Protein AF-A0A5C6PQM7-F1 (afdb_monomer)

Organism: NCBI:txid433684

Nearest PDB structures (foldseek):
  8glv-assembly1_D9  TM=7.038E-01  e=2.453E-12  Chlamydomonas reinhardtii
  2kb2-assembly1_A  TM=7.821E-01  e=6.444E-06  Klebsiella pneumoniae subsp. pneumoniae MGH 78578
  2n76-assembly1_A  TM=5.501E-01  e=6.336E-02  synthetic construct
  6nuk-assembly1_A  TM=6.120E-01  e=1.088E-01  synthetic construct
  7q4f-assembly1_E  TM=4.296E-01  e=5.853E-01  Corynebacterium diphtheriae

Solvent-accessible surface area (backbone atoms only — not comparable to full-atom values): 16289 Å² total; per-residue (Å²): 132,90,86,85,89,88,84,90,81,90,86,83,88,84,87,83,88,78,90,76,90,75,91,73,80,76,76,66,47,75,63,51,76,67,50,72,71,73,67,86,77,76,63,42,27,39,40,34,36,37,29,36,32,54,86,46,82,67,48,57,57,52,51,48,56,48,50,54,51,50,51,59,50,45,42,68,76,32,75,87,52,62,62,18,24,42,35,43,36,43,73,57,30,34,41,39,39,40,33,28,33,70,70,59,50,50,50,52,55,54,50,51,50,51,36,49,67,32,92,90,64,48,52,39,42,78,42,27,45,76,47,76,46,75,62,59,100,64,77,89,41,95,48,60,51,69,44,80,48,74,81,80,69,73,99,78,86,74,82,93,76,69,74,75,84,76,72,84,68,72,74,58,53,61,41,75,68,84,68,91,76,78,92,65,84,78,46,67,65,59,55,51,48,42,54,52,52,46,51,50,54,57,64,70,41,89,77,65,57,98,66,64,55,91,44,67,42,65,66,50,54,51,54,56,65,68,37,82,89,47,42,40,54,66,61,53,54,49,53,72,80,54,63,83,83,75,80,76,79,74,80,82,76,79,80,76,136

pLDDT: mean 71.75, std 24.08, range [26.2, 97.81]

Structure (mmCIF, N/CA/C/O backbone):
data_AF-A0A5C6PQM7-F1
#
_entry.id   AF-A0A5C6PQM7-F1
#
loop_
_atom_site.group_PDB
_atom_site.id
_atom_site.type_symbol
_atom_site.label_atom_id
_atom_site.label_alt_id
_atom_site.label_comp_id
_atom_site.label_asym_id
_atom_site.label_entity_id
_atom_site.label_seq_id
_atom_site.pdbx_PDB_ins_code
_atom_site.Cartn_x
_atom_site.Cartn_y
_atom_site.Cartn_z
_atom_site.occupancy
_atom_site.B_iso_or_equiv
_atom_site.auth_seq_id
_atom_site.auth_comp_id
_atom_site.auth_asym_id
_atom_site.auth_atom_id
_atom_site.pdbx_PDB_model_num
ATOM 1 N N . MET A 1 1 ? 0.227 53.189 26.352 1.00 33.62 1 MET A N 1
ATOM 2 C CA . MET A 1 1 ? 1.223 52.565 27.244 1.00 33.62 1 MET A CA 1
ATOM 3 C C . MET A 1 1 ? 0.482 51.856 28.369 1.00 33.62 1 MET A C 1
ATOM 5 O O . MET A 1 1 ? -0.430 52.447 28.930 1.00 33.62 1 MET A O 1
ATOM 9 N N . ALA A 1 2 ? 0.839 50.590 28.595 1.00 27.83 2 ALA A N 1
ATOM 10 C CA . ALA A 1 2 ? 0.480 49.705 29.713 1.00 27.83 2 ALA A CA 1
ATOM 11 C C . ALA A 1 2 ? 0.701 50.378 31.089 1.00 27.83 2 ALA A C 1
ATOM 13 O O . ALA A 1 2 ? 1.449 51.344 31.155 1.00 27.83 2 ALA A O 1
ATOM 14 N N . ALA A 1 3 ? 0.221 49.933 32.248 1.00 26.20 3 ALA A N 1
ATOM 15 C CA . ALA A 1 3 ? -0.706 48.918 32.757 1.00 26.20 3 ALA A CA 1
ATOM 16 C C . ALA A 1 3 ? -0.752 49.162 34.290 1.00 26.20 3 ALA A C 1
ATOM 18 O O . ALA A 1 3 ? 0.177 49.772 34.813 1.00 26.20 3 ALA A O 1
ATOM 19 N N . LEU A 1 4 ? -1.766 48.681 35.018 1.00 28.12 4 LEU A N 1
ATOM 20 C CA . LEU A 1 4 ? -1.612 47.680 36.095 1.00 28.12 4 LEU A CA 1
ATOM 21 C C . LEU A 1 4 ? -2.877 47.561 36.958 1.00 28.12 4 LEU A C 1
ATOM 23 O O . LEU A 1 4 ? -3.498 48.541 37.355 1.00 28.12 4 LEU A O 1
ATOM 27 N N . ALA A 1 5 ? -3.177 46.306 37.274 1.00 30.64 5 ALA A N 1
ATOM 28 C CA . ALA A 1 5 ? -4.245 45.811 38.123 1.00 30.64 5 ALA A CA 1
ATOM 29 C C . ALA A 1 5 ? -4.071 46.130 39.620 1.00 30.64 5 ALA A C 1
ATOM 31 O O . ALA A 1 5 ? -2.952 46.335 40.090 1.00 30.64 5 ALA A O 1
ATO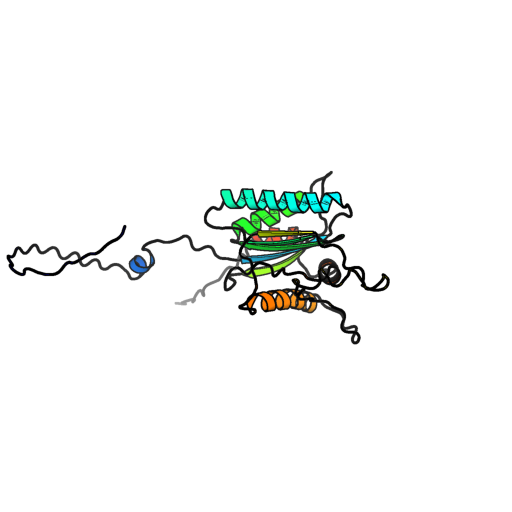M 32 N N . LYS A 1 6 ? -5.180 46.025 40.370 1.00 34.44 6 LYS A N 1
ATOM 33 C CA . LYS A 1 6 ? -5.231 45.551 41.768 1.00 34.44 6 LYS A CA 1
ATOM 34 C C . LYS A 1 6 ? -6.680 45.221 42.177 1.00 34.44 6 LYS A C 1
ATOM 36 O O . LYS A 1 6 ? -7.534 46.098 42.176 1.00 34.44 6 LYS A O 1
ATOM 41 N N . ILE A 1 7 ? -6.924 43.965 42.552 1.00 35.72 7 ILE A N 1
ATOM 42 C CA . ILE A 1 7 ? -8.023 43.501 43.427 1.00 35.72 7 ILE A CA 1
ATOM 43 C C . ILE A 1 7 ? -7.324 42.891 44.655 1.00 35.72 7 ILE A C 1
ATOM 45 O O . ILE A 1 7 ? -6.265 42.279 44.468 1.00 35.72 7 ILE A O 1
ATOM 49 N N . PRO A 1 8 ? -7.784 43.140 45.897 1.00 36.69 8 PRO A N 1
ATOM 50 C CA . PRO A 1 8 ? -8.606 42.170 46.664 1.00 36.69 8 PRO A CA 1
ATOM 51 C C . PRO A 1 8 ? -9.612 42.908 47.604 1.00 36.69 8 PRO A C 1
ATOM 53 O O . PRO A 1 8 ? -9.563 44.127 47.681 1.00 36.69 8 PRO A O 1
ATOM 56 N N . SER A 1 9 ? -10.593 42.362 48.335 1.00 27.61 9 SER A N 1
ATOM 57 C CA . SER A 1 9 ? -10.934 41.030 48.857 1.00 27.61 9 SER A CA 1
ATOM 58 C C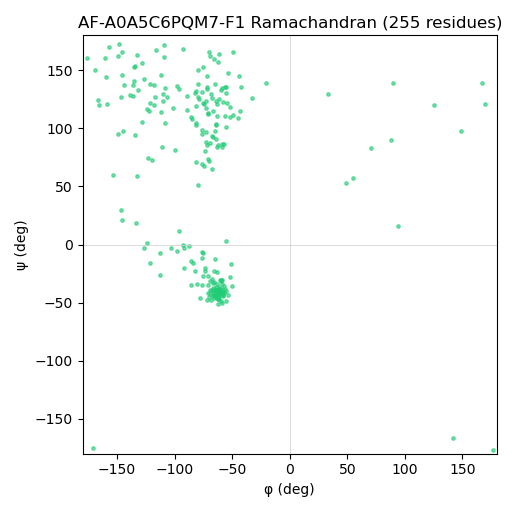 . SER A 1 9 ? -12.375 41.038 49.424 1.00 27.61 9 SER A C 1
ATOM 60 O O . SER A 1 9 ? -12.797 42.052 49.969 1.00 27.61 9 SER A O 1
ATOM 62 N N . PHE A 1 10 ? -13.041 39.877 49.366 1.00 26.86 10 PHE A N 1
ATOM 63 C CA . PHE A 1 10 ? -13.981 39.247 50.324 1.00 26.86 10 PHE A CA 1
ATOM 64 C C . PHE A 1 10 ? -14.945 40.068 51.215 1.00 26.86 10 PHE A C 1
ATOM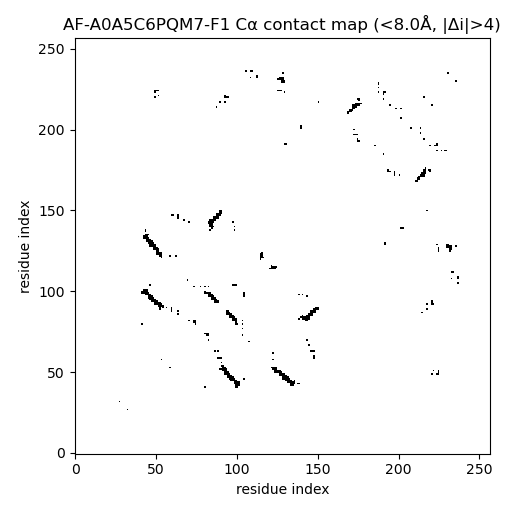 66 O O . PHE A 1 10 ? -14.532 40.854 52.061 1.00 26.86 10 PHE A O 1
ATOM 73 N N . SER A 1 11 ? -16.227 39.670 51.179 1.00 31.28 11 SER A N 1
ATOM 74 C CA . SER A 1 11 ? -17.184 39.788 52.291 1.00 31.28 11 SER A CA 1
ATOM 75 C C . SER A 1 11 ? -17.998 38.490 52.420 1.00 31.28 11 SER A C 1
ATOM 77 O O . SER A 1 11 ? -18.402 37.911 51.413 1.00 31.28 11 SER A O 1
ATOM 79 N N . SER A 1 12 ? -18.193 38.033 53.659 1.00 28.44 12 SER A N 1
ATOM 80 C CA . SER A 1 12 ? -18.816 36.760 54.054 1.00 28.44 12 SER A CA 1
ATOM 81 C C . SER A 1 12 ? -20.199 36.956 54.692 1.00 28.44 12 SER A C 1
ATOM 83 O O . SER A 1 12 ? -20.440 37.993 55.307 1.00 28.44 12 SER A O 1
ATOM 85 N N . LYS A 1 13 ? -20.978 35.854 54.716 1.00 31.77 13 LYS A N 1
ATOM 86 C CA . LYS A 1 13 ? -22.259 35.578 55.427 1.00 31.77 13 LYS A CA 1
ATOM 87 C C . LYS A 1 13 ? -23.502 35.967 54.605 1.00 31.77 13 LYS A C 1
ATOM 89 O O . LYS A 1 13 ? -23.488 36.983 53.937 1.00 31.77 13 LYS A O 1
ATOM 94 N N . SER A 1 14 ? -24.599 35.210 54.568 1.00 28.27 14 SER A N 1
ATOM 95 C CA . SER A 1 14 ? -25.252 34.416 55.616 1.00 28.27 14 SER A CA 1
ATOM 96 C C . SER A 1 14 ? -26.188 33.358 55.006 1.00 28.27 14 SER A C 1
ATOM 98 O O . SER A 1 14 ? -26.587 33.467 53.854 1.00 28.27 14 SER A O 1
ATOM 100 N N . TRP A 1 15 ? -26.508 32.353 55.813 1.00 26.97 15 TRP A N 1
ATOM 101 C CA . TRP A 1 15 ? -27.310 31.165 55.540 1.00 26.97 15 TRP A CA 1
ATOM 102 C C . TRP A 1 15 ? -28.814 31.471 55.600 1.00 26.97 15 TRP A C 1
ATOM 104 O O . TRP A 1 15 ? -29.192 32.296 56.426 1.00 26.97 15 TRP A O 1
ATOM 114 N N . GLU A 1 16 ? -29.643 30.749 54.832 1.00 29.33 16 GLU A N 1
ATOM 115 C CA . GLU A 1 16 ? -30.931 30.213 55.314 1.00 29.33 16 GLU A CA 1
ATOM 116 C C . GLU A 1 16 ? -31.547 29.159 54.367 1.00 29.33 16 GLU A C 1
ATOM 118 O O . GLU A 1 16 ? -31.748 29.383 53.176 1.00 29.33 16 GLU A O 1
ATOM 123 N N . ASN A 1 17 ? -31.805 27.996 54.971 1.00 29.92 17 ASN A N 1
ATOM 124 C CA . ASN A 1 17 ? -32.582 26.819 54.579 1.00 29.92 17 ASN A CA 1
ATOM 125 C C . ASN A 1 17 ? -33.657 26.965 53.488 1.00 29.92 17 ASN A C 1
ATOM 127 O O . ASN A 1 17 ? -34.574 27.776 53.614 1.00 29.92 17 ASN A O 1
ATOM 131 N N . ARG A 1 18 ? -33.719 25.952 52.611 1.00 32.84 18 ARG A N 1
ATOM 132 C CA . ARG A 1 18 ? -34.924 25.108 52.534 1.00 32.84 18 ARG A CA 1
ATOM 133 C C . ARG A 1 18 ? -34.635 23.747 51.906 1.00 32.84 18 ARG A C 1
ATOM 135 O O . ARG A 1 18 ? -34.179 23.656 50.773 1.00 32.84 18 ARG A O 1
ATOM 142 N N . GLU A 1 19 ? -34.912 22.720 52.695 1.00 32.75 19 GLU A N 1
ATOM 143 C CA . GLU A 1 19 ? -34.958 21.315 52.316 1.00 32.75 19 GLU A CA 1
ATOM 144 C C . GLU A 1 19 ? -35.940 21.104 51.160 1.00 32.75 19 GLU A C 1
ATOM 146 O O . GLU A 1 19 ? -37.060 21.623 51.154 1.00 32.75 19 GLU A O 1
ATOM 151 N N . SER A 1 20 ? -35.514 20.325 50.178 1.00 34.38 20 SER A N 1
ATOM 152 C CA . SER A 1 20 ? -36.391 19.565 49.296 1.00 34.38 20 SER A CA 1
ATOM 153 C C . SER A 1 20 ? -35.646 18.272 49.012 1.00 34.38 20 SER A C 1
ATOM 155 O O . SER A 1 20 ? -34.686 18.242 48.246 1.00 34.38 20 SER A O 1
ATOM 157 N N . GLU A 1 21 ? -36.025 17.254 49.775 1.00 36.62 21 GLU A N 1
ATOM 158 C CA . GLU A 1 21 ? -35.746 15.858 49.490 1.00 36.62 21 GLU A CA 1
ATOM 159 C C . GLU A 1 21 ? -36.259 15.546 48.085 1.00 36.62 21 GLU A C 1
ATOM 161 O O . GLU A 1 21 ? -37.443 15.714 47.816 1.00 36.62 21 GLU A O 1
ATOM 166 N N . GLU A 1 22 ? -35.376 15.084 47.211 1.00 36.06 22 GLU A N 1
ATOM 167 C CA . GLU A 1 22 ? -35.708 14.082 46.206 1.00 36.06 22 GLU A CA 1
ATOM 168 C C . GLU A 1 22 ? -34.425 13.285 45.960 1.00 36.06 22 GLU A C 1
ATOM 170 O O . GLU A 1 22 ? -33.501 13.689 45.252 1.00 36.06 22 GLU A O 1
ATOM 175 N N . ASP A 1 23 ? -34.354 12.173 46.689 1.00 37.16 23 ASP A N 1
ATOM 176 C CA . ASP A 1 23 ? -33.433 11.063 46.494 1.00 37.16 23 ASP A CA 1
ATOM 177 C C . ASP A 1 23 ? -33.636 10.495 45.079 1.00 37.16 23 ASP A C 1
ATOM 179 O O . ASP A 1 23 ? -34.334 9.507 44.869 1.00 37.16 23 ASP A O 1
ATOM 183 N N . GLU A 1 24 ? -32.995 11.094 44.081 1.00 36.84 24 GLU A N 1
ATOM 184 C CA . GLU A 1 24 ? -32.581 10.346 42.900 1.00 36.84 24 GLU A CA 1
ATOM 185 C C . GLU A 1 24 ? -31.107 10.016 43.061 1.00 36.84 24 GLU A C 1
ATOM 187 O O . GLU A 1 24 ? -30.209 10.662 42.514 1.00 36.84 24 GLU A O 1
ATOM 192 N N . THR A 1 25 ? -30.867 8.956 43.830 1.00 38.81 25 THR A N 1
ATOM 193 C CA . THR A 1 25 ? -29.656 8.156 43.706 1.00 38.81 25 THR A CA 1
ATOM 194 C C . THR A 1 25 ? -29.581 7.659 42.265 1.00 38.81 25 THR A C 1
ATOM 196 O O . THR A 1 25 ? -30.023 6.564 41.923 1.00 38.81 25 THR A O 1
ATOM 199 N N . HIS A 1 26 ? -29.002 8.496 41.400 1.00 44.38 26 HIS A N 1
ATOM 200 C CA . HIS A 1 26 ? -28.439 8.093 40.128 1.00 44.38 26 HIS A CA 1
ATOM 201 C C . HIS A 1 26 ? -27.367 7.061 40.458 1.00 44.38 26 HIS A C 1
ATOM 203 O O . HIS A 1 26 ? -26.184 7.361 40.624 1.00 44.38 26 HIS A O 1
ATOM 209 N N . THR A 1 27 ? -27.802 5.812 40.565 1.00 46.62 27 THR A N 1
ATOM 210 C CA . THR A 1 27 ? -26.980 4.630 40.372 1.00 46.62 27 THR A CA 1
ATOM 211 C C . THR A 1 27 ? -26.603 4.610 38.897 1.00 46.62 27 THR A C 1
ATOM 213 O O . THR A 1 27 ? -27.020 3.751 38.132 1.00 46.62 27 THR A O 1
ATOM 216 N N . GLY A 1 28 ? -25.825 5.620 38.494 1.00 43.62 28 GLY A N 1
ATOM 217 C CA . GLY A 1 28 ? -25.107 5.617 37.241 1.00 43.62 28 GLY A CA 1
ATOM 218 C C . GLY A 1 28 ? -24.264 4.363 37.270 1.00 43.62 28 GLY A C 1
ATOM 219 O O . GLY A 1 28 ? -23.365 4.208 38.103 1.00 43.62 28 GLY A O 1
ATOM 220 N N . THR A 1 29 ? -24.630 3.416 36.422 1.00 54.81 29 THR A N 1
ATOM 221 C CA . THR A 1 29 ? -23.860 2.204 36.232 1.00 54.81 29 THR A CA 1
ATOM 222 C C . THR A 1 29 ? -22.426 2.614 35.896 1.00 54.81 29 THR A C 1
ATOM 224 O O . THR A 1 29 ? -22.207 3.625 35.234 1.00 54.81 29 THR A O 1
ATOM 227 N N . VAL A 1 30 ? -21.416 1.835 36.301 1.00 49.03 30 VAL A N 1
ATOM 228 C CA . VAL A 1 30 ? -20.017 2.091 35.887 1.00 49.03 30 VAL A CA 1
ATOM 229 C C . VAL A 1 30 ? -19.921 2.229 34.356 1.00 49.03 30 VAL A C 1
ATOM 231 O O . VAL A 1 30 ? -19.096 2.982 33.851 1.00 49.03 30 VAL A O 1
ATOM 234 N N . LEU A 1 31 ? -20.835 1.579 33.626 1.00 47.41 31 LEU A N 1
ATOM 235 C CA . LEU A 1 31 ? -21.036 1.755 32.192 1.00 47.41 31 LEU A CA 1
ATOM 236 C C . LEU A 1 31 ? -21.357 3.206 31.783 1.00 47.41 31 LEU A C 1
ATOM 238 O O . LEU A 1 31 ? -20.753 3.679 30.834 1.00 47.41 31 LEU A O 1
ATOM 242 N N . ASP A 1 32 ? -22.220 3.939 32.489 1.00 45.59 32 ASP A N 1
ATOM 243 C CA . ASP A 1 32 ? -22.589 5.322 32.136 1.00 45.59 32 ASP A CA 1
ATOM 244 C C . ASP A 1 32 ? -21.433 6.306 32.344 1.00 45.59 32 ASP A C 1
ATOM 246 O O . ASP A 1 32 ? -21.256 7.244 31.566 1.00 45.59 32 ASP A O 1
ATOM 250 N N . VAL A 1 33 ? -20.571 6.040 33.332 1.00 48.25 33 VAL A N 1
ATOM 251 C CA . VAL A 1 33 ? -19.314 6.783 33.528 1.00 48.25 33 VAL A CA 1
ATOM 252 C C . VAL A 1 33 ? -18.327 6.519 32.380 1.00 48.25 33 VAL A C 1
ATOM 254 O O . VAL A 1 33 ? -17.561 7.408 32.017 1.00 48.25 33 VAL A O 1
ATOM 257 N N . PHE A 1 34 ? -18.383 5.337 31.754 1.00 47.28 34 PHE A N 1
ATOM 258 C CA . PHE A 1 34 ? -17.637 5.018 30.529 1.00 47.28 34 PHE A CA 1
ATOM 259 C C . PHE A 1 34 ? -18.332 5.482 29.234 1.00 47.28 34 PHE A C 1
ATOM 261 O O . PHE A 1 34 ? -17.684 5.538 28.191 1.00 47.28 34 PHE A O 1
ATOM 268 N N . GLN A 1 35 ? -19.624 5.819 29.275 1.00 47.12 35 GLN A N 1
ATOM 269 C CA . GLN A 1 35 ? -20.435 6.168 28.098 1.00 47.12 35 GLN A CA 1
ATOM 270 C C . GLN A 1 35 ? -20.696 7.670 27.937 1.00 47.12 35 GLN A C 1
ATOM 272 O O . GLN A 1 35 ? 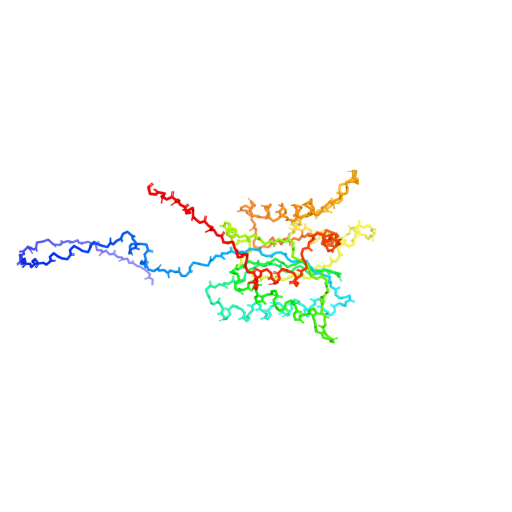-21.258 8.096 26.925 1.00 47.12 35 GLN A O 1
ATOM 277 N N . GLY A 1 36 ? -20.229 8.498 28.873 1.00 38.97 36 GLY A N 1
ATOM 278 C CA . GLY A 1 36 ? -20.168 9.949 28.710 1.00 38.97 36 GLY A CA 1
ATOM 279 C C . GLY A 1 36 ? -19.202 10.340 27.585 1.00 38.97 36 GLY A C 1
ATOM 280 O O . GLY A 1 36 ? -18.022 10.552 27.841 1.00 38.97 36 GLY A O 1
ATOM 281 N N . LYS A 1 37 ? -19.731 10.453 26.356 1.00 44.94 37 LYS A N 1
ATOM 282 C CA . LYS A 1 37 ? -19.036 10.549 25.053 1.00 44.94 37 LYS A CA 1
ATOM 283 C C . LYS A 1 37 ? -18.362 9.241 24.629 1.00 44.94 37 LYS A C 1
ATOM 285 O O . LYS A 1 37 ? -17.145 9.107 24.713 1.00 44.94 37 LYS A O 1
ATOM 290 N N . MET A 1 38 ? -19.132 8.327 24.035 1.00 47.06 38 MET A N 1
ATOM 291 C CA . MET A 1 38 ? -18.557 7.408 23.050 1.00 47.06 38 MET A CA 1
ATOM 292 C C . MET A 1 38 ? -18.031 8.237 21.869 1.00 47.06 38 MET A C 1
ATOM 294 O O . MET A 1 38 ? -18.744 8.491 20.904 1.00 47.06 38 MET A O 1
ATOM 298 N N . ALA A 1 39 ? -16.796 8.728 21.971 1.00 53.78 39 ALA A N 1
ATOM 299 C CA . ALA A 1 39 ? -16.020 9.011 20.779 1.00 53.78 39 ALA A CA 1
ATOM 300 C C . ALA A 1 39 ? -15.932 7.680 20.029 1.00 53.78 39 ALA A C 1
ATOM 302 O O . ALA A 1 39 ? -15.518 6.681 20.620 1.00 53.78 39 ALA A O 1
ATOM 303 N N . GLU A 1 40 ? -16.393 7.634 18.782 1.00 57.56 40 GLU A N 1
ATOM 304 C CA . GLU A 1 40 ? -16.201 6.469 17.924 1.00 57.56 40 GLU A CA 1
ATOM 305 C C . GLU A 1 40 ? -14.705 6.129 17.935 1.00 57.56 40 GLU A C 1
ATOM 307 O O . GLU A 1 40 ? -13.865 6.910 17.487 1.00 57.56 40 GLU A O 1
ATOM 312 N N . THR A 1 41 ? -14.348 5.008 18.567 1.00 69.06 41 THR A N 1
ATOM 313 C CA . THR A 1 41 ? -12.951 4.591 18.673 1.00 69.06 41 THR A CA 1
ATOM 314 C C . THR A 1 41 ? -12.613 3.811 17.417 1.00 69.06 41 THR A C 1
ATOM 316 O O . THR A 1 41 ? -13.116 2.715 17.181 1.00 69.06 41 THR A O 1
ATOM 319 N N . ILE A 1 42 ? -11.781 4.407 16.571 1.00 81.50 42 ILE A N 1
ATOM 320 C CA . ILE A 1 42 ? -11.305 3.749 15.360 1.00 81.50 42 ILE A CA 1
ATOM 321 C C . ILE A 1 42 ? -10.303 2.671 15.750 1.00 81.50 42 ILE A C 1
ATOM 323 O O . ILE A 1 42 ? -9.285 2.947 16.387 1.00 81.50 42 ILE A O 1
ATOM 327 N N . VAL A 1 43 ? -10.577 1.439 15.325 1.00 88.62 43 VAL A N 1
ATOM 328 C CA . VAL A 1 43 ? -9.606 0.349 15.415 1.00 88.62 43 VAL A CA 1
ATOM 329 C C . VAL A 1 43 ? -8.576 0.552 14.313 1.00 88.62 43 VAL A C 1
ATOM 331 O O . VAL A 1 43 ? -8.813 0.212 13.154 1.00 88.62 43 VAL A O 1
ATOM 334 N N . LEU A 1 44 ? -7.433 1.125 14.686 1.00 92.69 44 LEU A N 1
ATOM 335 C CA . LEU A 1 44 ? -6.328 1.364 13.770 1.00 92.69 44 LEU A CA 1
ATOM 336 C C . LEU A 1 44 ? -5.756 0.032 13.259 1.00 92.69 44 LEU A C 1
ATOM 338 O O . LEU A 1 44 ? -5.590 -0.933 14.008 1.00 92.69 44 LEU A O 1
ATOM 342 N N . GLN A 1 45 ? -5.447 -0.017 11.971 1.00 95.31 45 GLN A N 1
ATOM 343 C CA . GLN A 1 45 ? -4.781 -1.127 11.300 1.00 95.31 45 GLN A CA 1
ATOM 344 C C . GLN A 1 45 ? -3.691 -0.571 10.386 1.00 95.31 45 GLN A C 1
ATOM 346 O O . GLN A 1 45 ? -3.814 0.557 9.913 1.00 95.31 45 GLN A O 1
ATOM 351 N N . GLN A 1 46 ? -2.646 -1.355 10.125 1.00 95.62 46 GLN A N 1
ATOM 352 C CA . GLN A 1 46 ? -1.591 -1.010 9.171 1.00 95.62 46 GLN A CA 1
ATOM 353 C C . GLN A 1 46 ? -1.508 -2.078 8.081 1.00 95.62 46 GLN A C 1
ATOM 355 O O . GLN A 1 46 ? -1.280 -3.251 8.367 1.00 95.62 46 GLN A O 1
ATOM 360 N N . LEU A 1 47 ? -1.682 -1.663 6.834 1.00 97.06 47 LEU A N 1
ATOM 361 C CA . LEU A 1 47 ? -1.638 -2.501 5.643 1.00 97.06 47 LEU A CA 1
ATOM 362 C C . LEU A 1 47 ? -0.382 -2.181 4.838 1.00 97.06 47 LEU A C 1
ATOM 364 O O . LEU A 1 47 ? -0.134 -1.016 4.526 1.00 97.06 47 LEU A O 1
ATOM 368 N N . ILE A 1 48 ? 0.380 -3.211 4.474 1.00 97.00 48 ILE A N 1
ATOM 369 C CA . ILE A 1 48 ? 1.567 -3.090 3.627 1.00 97.00 48 ILE A CA 1
ATOM 370 C C . ILE A 1 48 ? 1.345 -3.878 2.340 1.00 97.00 48 ILE A C 1
ATOM 372 O O . ILE A 1 48 ? 1.140 -5.092 2.365 1.00 97.00 48 ILE A O 1
ATOM 376 N N . ILE A 1 49 ? 1.406 -3.181 1.209 1.00 97.81 49 ILE A N 1
ATOM 377 C CA . ILE A 1 49 ? 1.197 -3.742 -0.125 1.00 97.81 49 ILE A CA 1
ATOM 378 C C . ILE A 1 49 ? 2.443 -3.506 -0.969 1.00 97.81 49 ILE A C 1
ATOM 380 O O . ILE A 1 49 ? 3.004 -2.409 -0.975 1.00 97.81 49 ILE A O 1
ATOM 384 N N . VAL A 1 50 ? 2.833 -4.518 -1.738 1.00 97.25 50 VAL A N 1
ATOM 385 C CA . VAL A 1 50 ? 3.814 -4.387 -2.819 1.00 97.25 50 VAL A CA 1
ATOM 386 C C . VAL A 1 50 ? 3.127 -4.590 -4.163 1.00 97.25 50 VAL A C 1
ATOM 388 O O . VAL A 1 50 ? 2.159 -5.340 -4.269 1.00 97.25 50 VAL A O 1
ATOM 391 N N . SER A 1 51 ? 3.563 -3.888 -5.207 1.00 96.25 51 SER A N 1
ATOM 392 C CA . SER A 1 51 ? 3.014 -4.050 -6.565 1.00 96.25 51 SER A CA 1
ATOM 393 C C . SER A 1 51 ? 4.084 -3.865 -7.629 1.00 96.25 51 SER A C 1
ATOM 395 O O . SER A 1 51 ? 4.979 -3.031 -7.467 1.00 96.25 51 SER A O 1
ATOM 397 N N . ARG A 1 52 ? 3.985 -4.602 -8.736 1.00 94.88 52 ARG A N 1
ATOM 398 C CA . ARG A 1 52 ? 4.790 -4.337 -9.930 1.00 94.88 52 ARG A CA 1
ATOM 399 C C . ARG A 1 52 ? 4.275 -3.066 -10.593 1.00 94.88 52 ARG A C 1
ATOM 401 O O . ARG A 1 52 ? 3.069 -2.871 -10.717 1.00 94.88 52 ARG A O 1
ATOM 408 N N . LEU A 1 53 ? 5.185 -2.189 -11.000 1.00 92.00 53 LEU A N 1
ATOM 409 C CA . LEU A 1 53 ? 4.838 -0.972 -11.724 1.00 92.00 53 LEU A CA 1
ATOM 410 C C . LEU A 1 53 ? 5.040 -1.192 -13.221 1.00 92.00 53 LEU A C 1
ATOM 412 O O . LEU A 1 53 ? 6.084 -1.696 -13.642 1.00 92.00 53 LEU A O 1
ATOM 416 N N . LEU A 1 54 ? 4.085 -0.738 -14.026 1.00 86.12 54 LEU A N 1
ATOM 417 C CA . LEU A 1 54 ? 4.251 -0.712 -15.473 1.00 86.12 54 LEU A CA 1
ATOM 418 C C . LEU A 1 54 ? 5.318 0.318 -15.871 1.00 86.12 54 LEU A C 1
ATOM 420 O O . LEU A 1 54 ? 5.299 1.468 -15.431 1.00 86.12 54 LEU A O 1
ATOM 424 N N . CYS A 1 55 ? 6.280 -0.114 -16.692 1.00 65.12 55 CYS A N 1
ATOM 425 C CA . CYS A 1 55 ? 7.542 0.585 -16.957 1.00 65.12 55 CYS A CA 1
ATOM 426 C C . CYS A 1 55 ? 7.364 1.818 -17.868 1.00 65.12 55 CYS A C 1
ATOM 428 O O . CYS A 1 55 ? 7.808 1.840 -19.016 1.00 65.12 55 CYS A O 1
ATOM 430 N N . GLN A 1 56 ? 6.694 2.859 -17.370 1.00 73.50 56 GLN A N 1
ATOM 431 C CA . GLN A 1 56 ? 6.553 4.145 -18.049 1.00 73.50 56 GLN A CA 1
ATOM 432 C C . GLN A 1 56 ? 6.764 5.311 -17.068 1.00 73.50 56 GLN A C 1
ATOM 434 O O . GLN A 1 56 ? 6.102 5.383 -16.032 1.00 73.50 56 GLN A O 1
ATOM 439 N N . PRO A 1 57 ? 7.652 6.279 -17.372 1.00 69.94 57 PRO A N 1
ATOM 440 C CA . PRO A 1 57 ? 7.931 7.396 -16.470 1.00 69.94 57 PRO A CA 1
ATOM 441 C C . PRO A 1 57 ? 6.704 8.233 -16.088 1.00 69.94 57 PRO A C 1
ATOM 443 O O . PRO A 1 57 ? 6.643 8.683 -14.945 1.00 69.94 57 PRO A O 1
ATOM 446 N N . ALA A 1 58 ? 5.755 8.418 -17.016 1.00 79.69 58 ALA A N 1
ATOM 447 C CA . ALA A 1 58 ? 4.512 9.162 -16.794 1.00 79.69 58 ALA A CA 1
ATOM 448 C C . ALA A 1 58 ? 3.608 8.485 -15.751 1.00 79.69 58 ALA A C 1
ATOM 450 O O . ALA A 1 58 ? 3.073 9.158 -14.871 1.00 79.69 58 ALA A O 1
ATOM 451 N N . VAL A 1 59 ? 3.551 7.149 -15.770 1.00 83.44 59 VAL A N 1
ATOM 452 C CA . VAL A 1 59 ? 2.732 6.345 -14.852 1.00 83.44 59 VAL A CA 1
ATOM 453 C C . VAL A 1 59 ? 3.108 6.602 -13.393 1.00 83.44 59 VAL A C 1
ATOM 455 O O . VAL A 1 59 ? 2.232 6.635 -12.542 1.00 83.44 59 VAL A O 1
ATOM 458 N N . ARG A 1 60 ? 4.383 6.871 -13.079 1.00 88.19 60 ARG A N 1
ATOM 459 C CA . ARG A 1 60 ? 4.822 7.155 -11.696 1.00 88.19 60 ARG A CA 1
ATOM 460 C C . ARG A 1 60 ? 4.192 8.419 -11.117 1.00 88.19 60 ARG A C 1
ATOM 462 O O . ARG A 1 60 ? 3.750 8.412 -9.973 1.00 88.19 60 ARG A O 1
ATOM 469 N N . ALA A 1 61 ? 4.183 9.501 -11.895 1.00 87.94 61 ALA A N 1
ATOM 470 C CA . ALA A 1 61 ? 3.598 10.768 -11.465 1.00 87.94 61 ALA A CA 1
ATOM 471 C C . ALA A 1 61 ? 2.069 10.668 -11.414 1.00 87.94 61 ALA A C 1
ATOM 473 O O . ALA A 1 61 ? 1.453 11.120 -10.453 1.00 87.94 61 ALA A O 1
ATOM 474 N N . GLU A 1 62 ? 1.472 10.013 -12.412 1.00 91.75 62 GLU A N 1
ATOM 475 C CA . GLU A 1 62 ? 0.035 9.743 -12.437 1.00 91.75 62 GLU A CA 1
ATOM 476 C C . GLU A 1 62 ? -0.402 8.883 -11.242 1.00 91.75 62 GLU A C 1
ATOM 478 O O . GLU A 1 62 ? -1.453 9.144 -10.668 1.00 91.75 62 GLU A O 1
ATOM 483 N N . LEU A 1 63 ? 0.404 7.895 -10.828 1.00 93.69 63 LEU A N 1
ATOM 484 C CA . LEU A 1 63 ? 0.071 6.996 -9.720 1.00 93.69 63 LEU A CA 1
ATOM 485 C C . LEU A 1 63 ? 0.084 7.734 -8.380 1.00 93.69 63 LEU A C 1
ATOM 487 O O . LEU A 1 63 ? -0.818 7.550 -7.566 1.00 93.69 63 LEU A O 1
ATOM 491 N N . GLY A 1 64 ? 1.086 8.592 -8.167 1.00 93.50 64 GLY A N 1
ATOM 492 C CA . GLY A 1 64 ? 1.138 9.466 -6.995 1.00 93.50 64 GLY A CA 1
ATOM 493 C C . GLY A 1 64 ? -0.087 10.378 -6.919 1.00 93.50 64 GLY A C 1
ATOM 494 O O . GLY A 1 64 ? -0.789 10.381 -5.910 1.00 93.50 64 GLY A O 1
ATOM 495 N N . ALA A 1 65 ? -0.403 11.064 -8.022 1.00 94.62 65 ALA A N 1
ATOM 496 C CA . ALA A 1 65 ? -1.572 11.942 -8.117 1.00 94.62 65 ALA A CA 1
ATOM 497 C C . ALA A 1 65 ? -2.906 11.189 -7.947 1.00 94.62 65 ALA A C 1
ATOM 499 O O . ALA A 1 65 ? -3.867 11.716 -7.382 1.00 94.62 65 ALA A O 1
ATOM 500 N N . HIS A 1 66 ? -2.980 9.943 -8.423 1.00 95.75 66 HIS A N 1
ATOM 501 C CA . HIS A 1 66 ? -4.144 9.084 -8.226 1.00 95.75 66 HIS A CA 1
ATOM 502 C C . HIS A 1 66 ? -4.378 8.805 -6.740 1.00 95.75 66 HIS A C 1
ATOM 504 O O . HIS A 1 66 ? -5.476 9.052 -6.241 1.00 95.75 66 HIS A O 1
ATOM 510 N N . PHE A 1 67 ? -3.355 8.368 -6.003 1.00 96.56 67 PHE A N 1
ATOM 511 C CA . PHE A 1 67 ? -3.520 8.091 -4.575 1.00 96.56 67 PHE A CA 1
ATOM 512 C C . PHE A 1 67 ? -3.686 9.354 -3.718 1.00 96.56 67 PHE A C 1
ATOM 514 O O . PHE A 1 67 ? -4.395 9.293 -2.717 1.00 96.56 67 PHE A O 1
ATOM 521 N N . GLU A 1 68 ? -3.154 10.510 -4.131 1.00 96.56 68 GLU A N 1
ATOM 522 C CA . GLU A 1 68 ? -3.516 11.806 -3.528 1.00 96.56 68 GLU A CA 1
ATOM 523 C C . GLU A 1 68 ? -5.021 12.069 -3.632 1.00 96.56 68 GLU A C 1
ATOM 525 O O . GLU A 1 68 ? -5.663 12.483 -2.663 1.00 96.56 68 GLU A O 1
ATOM 530 N N . LYS A 1 69 ? -5.611 11.794 -4.801 1.00 96.88 69 LYS A N 1
ATOM 531 C CA . LYS A 1 69 ? -7.053 11.938 -5.010 1.00 96.88 69 LYS A CA 1
ATOM 532 C C . LYS A 1 69 ? -7.844 10.956 -4.148 1.00 96.88 69 LYS A C 1
ATOM 534 O O . LYS A 1 69 ? -8.837 11.370 -3.555 1.00 96.88 69 LYS A O 1
ATOM 539 N N . VAL A 1 70 ? -7.413 9.697 -4.059 1.00 96.56 70 VAL A N 1
ATOM 540 C CA . VAL A 1 70 ? -8.036 8.687 -3.184 1.00 96.56 70 VAL A CA 1
ATOM 541 C C . VAL A 1 70 ? -7.973 9.136 -1.725 1.00 96.56 70 VAL A C 1
ATOM 543 O O . VAL A 1 70 ? -9.001 9.163 -1.057 1.00 96.56 70 VAL A O 1
ATOM 546 N N . HIS A 1 71 ? -6.806 9.580 -1.249 1.00 96.38 71 HIS A N 1
ATOM 547 C CA . HIS A 1 71 ? -6.639 10.119 0.100 1.00 96.38 71 HIS A CA 1
ATOM 548 C C . HIS A 1 71 ? -7.602 11.282 0.375 1.00 96.38 71 HIS A C 1
ATOM 550 O O . HIS A 1 71 ? -8.303 11.279 1.385 1.00 96.38 71 HIS A O 1
ATOM 556 N N . PHE A 1 72 ? -7.683 12.246 -0.545 1.00 95.75 72 PHE A N 1
ATOM 557 C CA . PHE A 1 72 ? -8.578 13.397 -0.428 1.00 95.75 72 PHE A CA 1
ATOM 558 C C . PHE A 1 72 ? -10.067 13.027 -0.468 1.00 95.75 72 PHE A C 1
ATOM 560 O O . PHE A 1 72 ? -10.895 13.715 0.125 1.00 95.75 72 PHE A O 1
ATOM 567 N N . GLN A 1 73 ? -10.438 11.979 -1.202 1.00 96.56 73 GLN A N 1
ATOM 568 C CA . GLN A 1 73 ? -11.814 11.487 -1.232 1.00 96.56 73 GLN A CA 1
ATOM 569 C C . GLN A 1 73 ? -12.174 10.799 0.083 1.00 96.56 73 GLN A C 1
ATOM 571 O O . GLN A 1 73 ? -13.193 11.131 0.683 1.00 96.56 73 GLN A O 1
ATOM 576 N N . LEU A 1 74 ? -11.307 9.906 0.561 1.00 95.88 74 LEU A N 1
ATOM 577 C CA . LEU A 1 74 ? -11.533 9.163 1.797 1.00 95.88 74 LEU A CA 1
ATOM 578 C C . LEU A 1 74 ? -11.510 10.075 3.026 1.00 95.88 74 LEU A C 1
ATOM 580 O O . LEU A 1 74 ? -12.302 9.862 3.932 1.00 95.88 74 LEU A O 1
ATOM 584 N N . SER A 1 75 ? -10.704 11.141 3.042 1.00 93.44 75 SER A N 1
ATOM 585 C CA . SER A 1 75 ? -10.708 12.103 4.155 1.00 93.44 75 SER A CA 1
ATOM 586 C C . SER A 1 75 ? -12.015 12.890 4.291 1.00 93.44 75 SER A C 1
ATOM 588 O O . SER A 1 75 ? -12.313 13.389 5.372 1.00 93.44 75 SER A O 1
ATOM 590 N N . LYS A 1 76 ? -12.797 12.999 3.210 1.00 93.94 76 LYS A N 1
ATOM 591 C CA . LYS A 1 76 ? -14.142 13.591 3.232 1.00 93.94 76 LYS A CA 1
ATOM 592 C C . LYS A 1 76 ? -15.222 12.589 3.608 1.00 93.94 76 LYS A C 1
ATOM 594 O O . LYS A 1 76 ? -16.217 12.974 4.202 1.00 93.94 76 LYS A O 1
ATOM 599 N N . GLU A 1 77 ? -15.063 11.338 3.191 1.00 94.12 77 GLU A N 1
ATOM 600 C CA . GLU A 1 77 ? -16.024 10.271 3.483 1.00 94.12 77 GLU A CA 1
ATOM 601 C C . GLU A 1 77 ? -15.901 9.789 4.937 1.00 94.12 77 GLU A C 1
ATOM 603 O O . GLU A 1 77 ? -16.907 9.504 5.580 1.00 94.12 77 GLU A O 1
ATOM 608 N N . PHE A 1 78 ? -14.679 9.770 5.472 1.00 91.19 78 PHE A N 1
ATOM 609 C CA . PHE A 1 78 ? -14.344 9.297 6.811 1.00 91.19 78 PHE A CA 1
ATOM 610 C C . PHE A 1 78 ? -13.718 10.427 7.644 1.00 91.19 78 PHE A C 1
ATOM 612 O O . PHE A 1 78 ? -12.518 10.437 7.915 1.00 91.19 78 PHE A O 1
ATOM 619 N N . GLU A 1 79 ? -14.533 11.400 8.064 1.00 86.31 79 GLU A N 1
ATOM 620 C CA . GLU A 1 79 ? -14.060 12.618 8.752 1.00 86.31 79 GLU A CA 1
ATOM 621 C C . GLU A 1 79 ? -13.307 12.345 10.063 1.00 86.31 79 GLU A C 1
ATOM 623 O O . GLU A 1 79 ? -12.421 13.112 10.429 1.00 86.31 79 GLU A O 1
ATOM 628 N N . LEU A 1 80 ? -13.647 11.263 10.769 1.00 86.44 80 LEU A N 1
ATOM 629 C CA . LEU A 1 80 ? -12.982 10.871 12.015 1.00 86.44 80 LEU A CA 1
ATOM 630 C C . LEU A 1 80 ? -11.808 9.910 11.784 1.00 86.44 80 LEU A C 1
ATOM 632 O O . LEU A 1 80 ? -10.934 9.812 12.645 1.00 86.44 80 LEU A O 1
ATOM 636 N N . ASP A 1 81 ? -11.759 9.225 10.634 1.00 88.31 81 ASP A N 1
ATOM 637 C CA . ASP A 1 81 ? -10.710 8.260 10.297 1.00 88.31 81 ASP A CA 1
ATOM 638 C C . ASP A 1 81 ? -9.807 8.764 9.176 1.00 88.31 81 ASP A C 1
ATOM 640 O O . ASP A 1 81 ? -9.954 8.454 7.993 1.00 88.31 81 ASP A O 1
ATOM 644 N N . HIS A 1 82 ? -8.821 9.555 9.580 1.00 88.19 82 HIS A N 1
ATOM 645 C CA . HIS A 1 82 ? -7.817 10.059 8.663 1.00 88.19 82 HIS A CA 1
ATOM 646 C C . HIS A 1 82 ? -6.848 8.953 8.245 1.00 88.19 82 HIS A C 1
ATOM 648 O O . HIS A 1 82 ? -6.081 8.441 9.057 1.00 88.19 82 HIS A O 1
ATOM 654 N N . MET A 1 83 ? -6.819 8.645 6.951 1.00 94.19 83 MET A N 1
ATOM 655 C CA . MET A 1 83 ? -5.803 7.769 6.374 1.00 94.19 83 MET A CA 1
ATOM 656 C C . MET A 1 83 ? -4.409 8.408 6.498 1.00 94.19 83 MET A C 1
ATOM 658 O O . MET A 1 83 ? -4.183 9.503 5.979 1.00 94.19 83 MET A O 1
ATOM 662 N N . THR A 1 84 ? -3.464 7.708 7.128 1.00 94.62 84 THR A N 1
ATOM 663 C CA . THR A 1 84 ? -2.034 8.070 7.149 1.00 94.62 84 THR A CA 1
ATOM 664 C C . THR A 1 84 ? -1.204 6.991 6.459 1.00 94.62 84 THR A C 1
ATOM 666 O O . THR A 1 84 ? -1.720 5.925 6.123 1.00 94.62 84 THR A O 1
ATOM 669 N N . GLY A 1 85 ? 0.068 7.268 6.167 1.00 94.56 85 GLY A N 1
ATOM 670 C CA . GLY A 1 85 ? 0.954 6.275 5.560 1.00 94.56 85 GLY A CA 1
ATOM 671 C C . GLY A 1 85 ? 1.909 6.846 4.522 1.00 94.56 85 GLY A C 1
ATOM 672 O O . GLY A 1 85 ? 2.073 8.061 4.388 1.00 94.56 85 GLY A O 1
ATOM 673 N N . GLN A 1 86 ? 2.529 5.953 3.756 1.00 93.50 86 GLN A N 1
ATOM 674 C CA . GLN A 1 86 ? 3.510 6.327 2.748 1.00 93.50 86 GLN A CA 1
ATOM 675 C C . GLN A 1 86 ? 3.437 5.442 1.504 1.00 93.50 86 GLN A C 1
ATOM 677 O O . GLN A 1 86 ? 3.341 4.219 1.590 1.00 93.50 86 GLN A O 1
ATOM 682 N N . LEU A 1 87 ? 3.526 6.074 0.334 1.00 95.81 87 LEU A N 1
ATOM 683 C CA . LEU A 1 87 ? 3.622 5.420 -0.968 1.00 95.81 87 LEU A CA 1
ATOM 684 C C . LEU A 1 87 ? 5.011 5.658 -1.579 1.00 95.81 87 LEU A C 1
ATOM 686 O O . LEU A 1 87 ? 5.355 6.783 -1.938 1.00 95.81 87 LEU A O 1
ATOM 690 N N . LEU A 1 88 ? 5.808 4.603 -1.730 1.00 93.25 88 LEU A N 1
ATOM 691 C CA . LEU A 1 88 ? 7.116 4.644 -2.384 1.00 93.25 88 LEU A CA 1
ATOM 692 C C . LEU A 1 88 ? 6.999 4.103 -3.809 1.00 93.25 88 LEU A C 1
ATOM 694 O O . LEU A 1 88 ? 6.673 2.935 -4.016 1.00 93.25 88 LEU A O 1
ATOM 698 N N . ILE A 1 89 ? 7.280 4.956 -4.792 1.00 93.19 89 ILE A N 1
ATOM 699 C CA . ILE A 1 89 ? 7.151 4.646 -6.218 1.00 93.19 89 ILE A CA 1
ATOM 700 C C . ILE A 1 89 ? 8.547 4.511 -6.822 1.00 93.19 89 ILE A C 1
ATOM 702 O O . ILE A 1 89 ? 9.232 5.507 -7.066 1.00 93.19 89 ILE A O 1
ATOM 706 N N . TYR A 1 90 ? 8.968 3.279 -7.087 1.00 90.69 90 TYR A N 1
ATOM 707 C CA . TYR A 1 90 ? 10.236 2.958 -7.738 1.00 90.69 90 TYR A CA 1
ATOM 708 C C . TYR A 1 90 ? 10.054 2.819 -9.259 1.00 90.69 90 TYR A C 1
ATOM 710 O O . TYR A 1 90 ? 8.928 2.758 -9.750 1.00 90.69 90 TYR A O 1
ATOM 718 N N . PRO A 1 91 ? 11.145 2.770 -10.045 1.00 89.69 91 PRO A N 1
ATOM 719 C CA . PRO A 1 91 ? 11.078 2.514 -11.484 1.00 89.69 91 PRO A CA 1
ATOM 720 C C . PRO A 1 91 ? 10.259 1.293 -11.924 1.00 89.69 91 PRO A C 1
ATOM 722 O O . PRO A 1 91 ? 9.635 1.358 -12.979 1.00 89.69 91 PRO A O 1
ATOM 725 N N . SER A 1 92 ? 10.273 0.199 -11.158 1.00 90.62 92 SER A N 1
ATOM 726 C CA . SER A 1 92 ? 9.664 -1.085 -11.553 1.00 90.62 92 SER A CA 1
ATOM 727 C C . SER A 1 92 ? 8.683 -1.662 -10.531 1.00 90.62 92 SER A C 1
ATOM 729 O O . SER A 1 92 ? 8.071 -2.700 -10.784 1.00 90.62 92 SER A O 1
ATOM 731 N N . CYS A 1 93 ? 8.516 -1.016 -9.379 1.00 93.56 93 CYS A N 1
ATOM 732 C CA . CYS A 1 93 ? 7.647 -1.499 -8.314 1.00 93.56 93 CYS A CA 1
ATOM 733 C C . CYS A 1 93 ? 7.186 -0.374 -7.388 1.00 93.56 93 CYS A C 1
ATOM 735 O O . CYS A 1 93 ? 7.678 0.754 -7.435 1.00 93.56 93 CYS A O 1
ATOM 737 N N . VAL A 1 94 ? 6.236 -0.705 -6.527 1.00 94.69 94 VAL A N 1
ATOM 738 C CA . VAL A 1 94 ? 5.612 0.201 -5.569 1.00 94.69 94 VAL A CA 1
ATOM 739 C C . VAL A 1 94 ? 5.526 -0.495 -4.217 1.00 94.69 94 VAL A C 1
ATOM 741 O O . VAL A 1 94 ? 5.223 -1.686 -4.163 1.00 94.69 94 VAL A O 1
ATOM 744 N N . LEU A 1 95 ? 5.768 0.256 -3.145 1.00 95.94 95 LEU A N 1
ATOM 745 C CA . LEU A 1 95 ? 5.427 -0.123 -1.774 1.00 95.94 95 LEU A CA 1
ATOM 746 C C . LEU A 1 95 ? 4.409 0.885 -1.240 1.00 95.94 95 LEU A C 1
ATOM 748 O O . LEU A 1 95 ? 4.667 2.087 -1.270 1.00 95.94 95 LEU A O 1
ATOM 752 N N . HIS A 1 96 ? 3.279 0.412 -0.728 1.00 97.12 96 HIS A N 1
ATOM 753 C CA . HIS A 1 96 ? 2.244 1.255 -0.139 1.00 97.12 96 HIS A CA 1
ATOM 754 C C . HIS A 1 96 ? 1.964 0.799 1.286 1.00 97.12 96 HIS 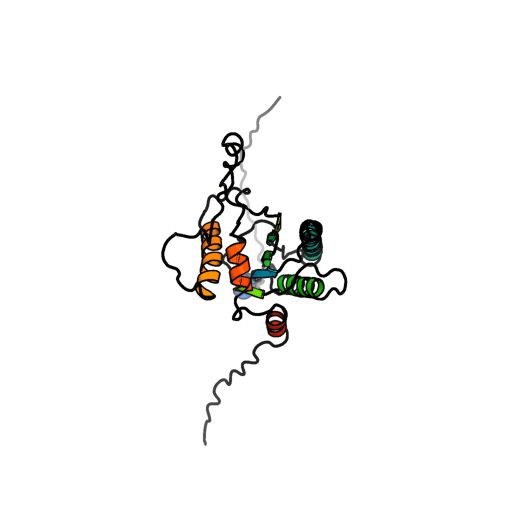A C 1
ATOM 756 O O . HIS A 1 96 ? 1.532 -0.329 1.509 1.00 97.12 96 HIS A O 1
ATOM 762 N N . ILE A 1 97 ? 2.234 1.682 2.242 1.00 96.19 97 ILE A N 1
ATOM 763 C CA . ILE A 1 97 ? 1.918 1.502 3.656 1.00 96.19 97 ILE A CA 1
ATOM 764 C C . ILE A 1 97 ? 0.744 2.415 3.973 1.00 96.19 97 ILE A C 1
ATOM 766 O O . ILE A 1 97 ? 0.803 3.614 3.686 1.00 96.19 97 ILE A O 1
ATOM 770 N N . VAL A 1 98 ? -0.316 1.858 4.547 1.00 97.12 98 VAL A N 1
ATOM 771 C CA . VAL A 1 98 ? -1.548 2.584 4.864 1.00 97.12 98 VAL A CA 1
ATOM 772 C C . VAL A 1 98 ? -1.972 2.279 6.284 1.00 97.12 98 VAL A C 1
ATOM 774 O O . VAL A 1 98 ? -2.020 1.118 6.674 1.00 97.12 98 VAL A O 1
ATOM 777 N N . GLU A 1 99 ? -2.310 3.314 7.039 1.00 95.88 99 GLU A N 1
ATOM 778 C CA . GLU A 1 99 ? -2.768 3.216 8.418 1.00 95.88 99 GLU A CA 1
ATOM 779 C C . GLU A 1 99 ? -4.151 3.853 8.548 1.00 95.88 99 GLU A C 1
ATOM 781 O O . GLU A 1 99 ? -4.312 5.057 8.326 1.00 95.88 99 GLU A O 1
ATOM 786 N N . SER A 1 100 ? -5.163 3.051 8.868 1.00 95.75 100 SER A N 1
ATOM 787 C CA . SER A 1 100 ? -6.552 3.507 9.028 1.00 95.75 100 SER A CA 1
ATOM 788 C C . SER A 1 100 ? -7.433 2.395 9.607 1.00 95.75 100 SER A C 1
ATOM 790 O O . SER A 1 100 ? -6.937 1.318 9.940 1.00 95.75 100 SER A O 1
ATOM 792 N N . SER A 1 101 ? -8.740 2.634 9.716 1.00 94.06 101 SER A N 1
ATOM 793 C CA . SER A 1 101 ? -9.743 1.593 9.953 1.00 94.06 101 SER A CA 1
ATOM 794 C C . SER A 1 101 ? -9.796 0.551 8.835 1.00 94.06 101 SER A C 1
ATOM 796 O O . SER A 1 101 ? -9.354 0.766 7.701 1.00 94.06 101 SER A O 1
ATOM 798 N N . ARG A 1 102 ? -10.432 -0.580 9.142 1.00 93.06 102 ARG A N 1
ATOM 799 C CA . ARG A 1 102 ? -10.691 -1.664 8.192 1.00 93.06 102 ARG A CA 1
ATOM 800 C C . ARG A 1 102 ? -11.444 -1.176 6.948 1.00 93.06 102 ARG A C 1
ATOM 802 O O . ARG A 1 102 ? -11.155 -1.625 5.841 1.00 93.06 102 ARG A O 1
ATOM 809 N N . GLU A 1 103 ? -12.412 -0.287 7.131 1.00 93.25 103 GLU A N 1
ATOM 810 C CA . GLU A 1 103 ? -13.304 0.244 6.103 1.00 93.25 103 GLU A CA 1
ATOM 811 C C . GLU A 1 103 ? -12.523 1.072 5.078 1.00 93.25 103 GLU A C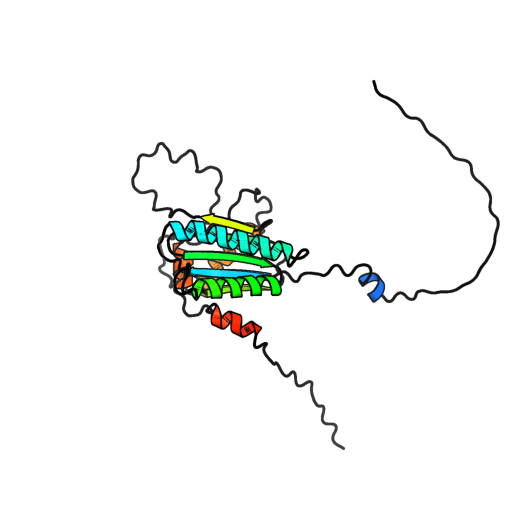 1
ATOM 813 O O . GLU A 1 103 ? -12.649 0.854 3.871 1.00 93.25 103 GLU A O 1
ATOM 818 N N . VAL A 1 104 ? -11.640 1.952 5.552 1.00 95.69 104 VAL A N 1
ATOM 819 C CA . VAL A 1 104 ? -10.762 2.751 4.688 1.00 95.69 104 VAL A CA 1
ATOM 820 C C . VAL A 1 104 ? -9.754 1.859 3.958 1.00 95.69 104 VAL A C 1
ATOM 822 O O . VAL A 1 104 ? -9.568 2.005 2.747 1.00 95.69 104 VAL A O 1
ATOM 825 N N . LEU A 1 105 ? -9.149 0.883 4.645 1.00 95.62 105 LEU A N 1
ATOM 826 C CA . LEU A 1 105 ? -8.223 -0.069 4.017 1.00 95.62 105 LEU A CA 1
ATOM 827 C C . LEU A 1 105 ? -8.897 -0.893 2.908 1.00 95.62 105 LEU A C 1
ATOM 829 O O . LEU A 1 105 ? -8.312 -1.108 1.845 1.00 95.62 105 LEU A O 1
ATOM 833 N N . LEU A 1 106 ? -10.151 -1.304 3.112 1.00 95.06 106 LEU A N 1
ATOM 834 C CA . LEU A 1 106 ? -10.964 -1.964 2.090 1.00 95.06 106 LEU A CA 1
ATOM 835 C C . LEU A 1 106 ? -11.186 -1.082 0.857 1.00 95.06 106 LEU A C 1
ATOM 837 O O . LEU A 1 106 ? -11.128 -1.585 -0.268 1.00 95.06 106 LEU A O 1
ATOM 841 N N . CYS A 1 107 ? -11.434 0.215 1.045 1.00 96.31 107 CYS A N 1
ATOM 842 C CA . CYS A 1 107 ? -11.557 1.160 -0.064 1.00 96.31 107 CYS A CA 1
ATOM 843 C C . CYS A 1 107 ? -10.257 1.253 -0.869 1.00 96.31 107 CYS A C 1
ATOM 845 O O . CYS A 1 107 ? -10.307 1.192 -2.098 1.00 96.31 107 CYS A O 1
ATOM 847 N N . VAL A 1 108 ? -9.103 1.308 -0.196 1.00 96.81 108 VAL A N 1
ATOM 848 C CA . VAL A 1 108 ? -7.786 1.312 -0.851 1.00 96.81 108 VAL A CA 1
ATOM 849 C C . VAL A 1 108 ? -7.547 0.023 -1.642 1.00 96.81 108 VAL A C 1
ATOM 851 O O . VAL A 1 108 ? -7.168 0.086 -2.809 1.00 96.81 108 VAL A O 1
ATOM 854 N N . LEU A 1 109 ? -7.819 -1.149 -1.059 1.00 96.25 109 LEU A N 1
ATOM 855 C CA . LEU A 1 109 ? -7.660 -2.442 -1.742 1.00 96.25 109 LEU A CA 1
ATOM 856 C C . LEU A 1 109 ? -8.562 -2.550 -2.985 1.00 96.25 109 LEU A C 1
ATOM 858 O O . LEU A 1 109 ? -8.124 -3.003 -4.044 1.00 96.25 109 LEU A O 1
ATOM 862 N N . LYS A 1 110 ? -9.822 -2.107 -2.881 1.00 95.69 110 LYS A N 1
ATOM 863 C CA . LYS A 1 110 ? -10.768 -2.092 -4.010 1.00 95.69 110 LYS A CA 1
ATOM 864 C C . LYS A 1 110 ? -10.337 -1.123 -5.105 1.00 95.69 110 LYS A C 1
ATOM 866 O O . LYS A 1 110 ? -10.513 -1.426 -6.283 1.00 95.69 110 LYS A O 1
ATOM 871 N N . ASP A 1 111 ? -9.809 0.038 -4.736 1.00 95.62 111 ASP A N 1
ATOM 872 C CA . ASP A 1 111 ? -9.285 1.013 -5.688 1.00 95.62 111 ASP A CA 1
ATOM 873 C C . ASP A 1 111 ? -8.039 0.483 -6.417 1.00 95.62 111 ASP A C 1
ATOM 875 O O . ASP A 1 111 ? -7.990 0.503 -7.648 1.00 95.62 111 ASP A O 1
ATOM 879 N N . LEU A 1 112 ? -7.109 -0.140 -5.687 1.00 95.25 112 LEU A N 1
ATOM 880 C CA . LEU A 1 112 ? -5.951 -0.814 -6.271 1.00 95.25 112 LEU A CA 1
ATOM 881 C C . LEU A 1 112 ? -6.367 -1.928 -7.249 1.00 95.25 112 LEU A C 1
ATOM 883 O O . LEU A 1 112 ? -5.809 -2.028 -8.341 1.00 95.25 112 LEU A O 1
ATOM 887 N N . LYS A 1 113 ? -7.398 -2.718 -6.914 1.00 94.00 113 LYS A N 1
ATOM 888 C CA . LYS A 1 113 ? -7.946 -3.744 -7.820 1.00 94.00 113 LYS A CA 1
ATOM 889 C C . LYS A 1 113 ? -8.469 -3.124 -9.120 1.00 94.00 113 LYS A C 1
ATOM 891 O O . LYS A 1 113 ? -8.228 -3.665 -10.197 1.00 94.00 113 LYS A O 1
ATOM 896 N N . LYS A 1 114 ? -9.129 -1.960 -9.053 1.00 93.31 114 LYS A N 1
ATOM 897 C CA . LYS A 1 114 ? -9.579 -1.229 -10.254 1.00 93.31 114 LYS A CA 1
ATOM 898 C C . LYS A 1 114 ? -8.403 -0.756 -11.105 1.00 93.31 114 LYS A C 1
ATOM 900 O O . LYS A 1 114 ? -8.492 -0.840 -12.327 1.00 93.31 114 LYS A O 1
ATOM 905 N N . LEU A 1 115 ? -7.315 -0.290 -10.483 1.00 91.88 115 LEU A N 1
ATOM 906 C CA . LEU A 1 115 ? -6.097 0.096 -11.202 1.00 91.88 115 LEU A CA 1
ATOM 907 C C . LEU A 1 115 ? -5.450 -1.087 -11.924 1.00 91.88 115 LEU A C 1
ATOM 909 O O . LEU A 1 115 ? -4.988 -0.911 -13.044 1.00 91.88 115 LEU A O 1
ATOM 913 N N . GLN A 1 116 ? -5.434 -2.278 -11.324 1.00 91.06 116 GLN A N 1
ATOM 914 C CA . GLN A 1 116 ? -4.908 -3.482 -11.978 1.00 91.06 116 GLN A CA 1
ATOM 915 C C . GLN A 1 116 ? -5.774 -3.937 -13.158 1.00 91.06 116 GLN A C 1
ATOM 917 O O . GLN A 1 116 ? -5.265 -4.377 -14.183 1.00 91.06 116 GLN A O 1
ATOM 922 N N . GLN A 1 117 ? -7.097 -3.838 -13.019 1.00 89.62 117 GLN A N 1
ATOM 923 C CA . GLN A 1 117 ? -8.051 -4.371 -13.995 1.00 89.62 117 GLN A CA 1
ATOM 924 C C . GLN A 1 117 ? -8.389 -3.391 -15.127 1.00 89.62 117 GLN A C 1
ATOM 926 O O . GLN A 1 117 ? -9.185 -3.722 -16.007 1.00 89.62 117 GLN A O 1
ATOM 931 N N . HIS A 1 118 ? -7.830 -2.177 -15.122 1.00 84.06 118 HIS A N 1
ATOM 932 C CA . HIS A 1 118 ? -8.208 -1.153 -16.087 1.00 84.06 118 HIS A CA 1
ATOM 933 C C . HIS A 1 118 ? -7.682 -1.493 -17.502 1.00 84.06 118 HIS A C 1
ATOM 935 O O . HIS A 1 118 ? -6.478 -1.384 -17.738 1.00 84.06 118 HIS A O 1
ATOM 941 N N . PRO A 1 119 ? -8.544 -1.785 -18.501 1.00 74.12 119 PRO A N 1
ATOM 942 C CA . PRO A 1 119 ? -8.125 -2.420 -19.763 1.00 74.12 119 PRO A CA 1
ATOM 943 C C . PRO A 1 119 ? -7.077 -1.650 -20.580 1.00 74.12 119 PRO A C 1
ATOM 945 O O . PRO A 1 119 ? -6.276 -2.249 -21.283 1.00 74.12 119 PRO A O 1
ATOM 948 N N . ASN A 1 120 ? -7.089 -0.315 -20.494 1.00 71.19 120 ASN A N 1
ATOM 949 C CA . ASN A 1 120 ? -6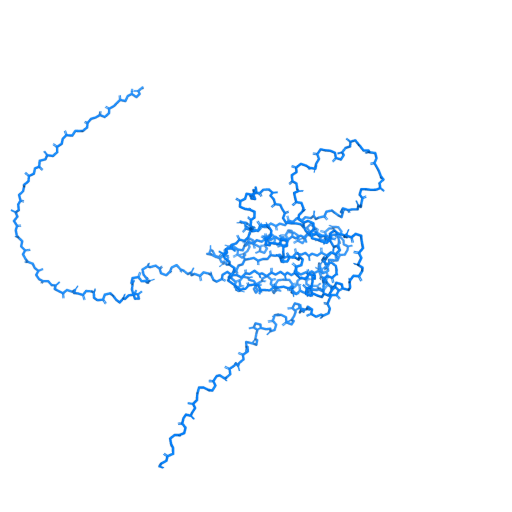.232 0.574 -21.295 1.00 71.19 120 ASN A CA 1
ATOM 950 C C . ASN A 1 120 ? -5.371 1.529 -20.454 1.00 71.19 120 ASN A C 1
ATOM 952 O O . ASN A 1 120 ? -4.713 2.410 -21.002 1.00 71.19 120 ASN A O 1
ATOM 956 N N . ARG A 1 121 ? -5.459 1.441 -19.123 1.00 76.06 121 ARG A N 1
ATOM 957 C CA . ARG A 1 121 ? -4.762 2.349 -18.192 1.00 76.06 121 ARG A CA 1
ATOM 958 C C . ARG A 1 121 ? -4.356 1.628 -16.915 1.00 76.06 121 ARG A C 1
ATOM 960 O O . ARG A 1 121 ? -4.337 2.243 -15.853 1.00 76.06 121 ARG A O 1
ATOM 967 N N . ALA A 1 122 ? -4.091 0.327 -17.005 1.00 82.38 122 ALA A N 1
ATOM 968 C CA . ALA A 1 122 ? -3.466 -0.350 -15.891 1.00 82.38 122 ALA A CA 1
ATOM 969 C C . ALA A 1 122 ? -2.164 0.388 -15.566 1.00 82.38 122 ALA A C 1
ATOM 971 O O . ALA A 1 122 ? -1.441 0.817 -16.468 1.00 82.38 122 ALA A O 1
ATOM 972 N N . MET A 1 123 ? -1.922 0.614 -14.281 1.00 87.56 123 MET A N 1
ATOM 973 C CA . MET A 1 123 ? -0.730 1.326 -13.795 1.00 87.56 123 MET A CA 1
ATOM 974 C C . MET A 1 123 ? 0.192 0.390 -13.020 1.00 87.56 123 MET A C 1
ATOM 976 O O . MET A 1 123 ? 1.404 0.597 -12.959 1.00 87.56 123 MET A O 1
ATOM 980 N N . VAL A 1 124 ? -0.401 -0.652 -12.445 1.00 92.44 124 VAL A N 1
ATOM 981 C CA . VAL A 1 124 ? 0.243 -1.651 -11.608 1.00 92.44 124 VAL A CA 1
ATOM 982 C C . VAL A 1 124 ? -0.211 -3.042 -12.022 1.00 92.44 124 VAL A C 1
ATOM 984 O O . VAL A 1 124 ? -1.322 -3.223 -12.517 1.00 92.44 124 VAL A O 1
ATOM 987 N N . GLU A 1 125 ? 0.647 -4.015 -11.766 1.00 90.88 125 GLU A N 1
ATOM 988 C CA . GLU A 1 125 ? 0.409 -5.441 -11.968 1.00 90.88 125 GLU A CA 1
ATOM 989 C C . GLU A 1 125 ? 0.844 -6.201 -10.705 1.00 90.88 125 GLU A C 1
ATOM 991 O O . GLU A 1 125 ? 1.575 -5.661 -9.871 1.00 90.88 125 GLU A O 1
ATOM 996 N N . GLU A 1 126 ? 0.397 -7.450 -10.551 1.00 90.81 126 GLU A N 1
ATOM 997 C CA . GLU A 1 126 ? 0.923 -8.392 -9.543 1.00 90.81 126 GLU A CA 1
ATOM 998 C C . GLU A 1 126 ? 1.027 -7.812 -8.116 1.00 90.81 126 GLU A C 1
ATOM 1000 O O . GLU A 1 126 ? 2.079 -7.835 -7.477 1.00 90.81 126 GLU A O 1
ATOM 1005 N N . SER A 1 127 ? -0.067 -7.250 -7.606 1.00 95.88 127 SER A N 1
ATOM 1006 C CA . SER A 1 127 ? -0.115 -6.720 -6.238 1.00 95.88 127 SER A CA 1
ATOM 1007 C C . SER A 1 127 ? -0.235 -7.845 -5.215 1.00 95.88 127 SER A C 1
ATOM 1009 O O . SER A 1 127 ? -1.115 -8.703 -5.333 1.00 95.88 127 SER A O 1
ATOM 1011 N N . LYS A 1 128 ? 0.610 -7.789 -4.183 1.00 96.50 128 LYS A N 1
ATOM 1012 C CA . LYS A 1 128 ? 0.632 -8.736 -3.066 1.00 96.50 128 LYS A CA 1
ATOM 1013 C C . LYS A 1 128 ? 0.538 -8.001 -1.734 1.00 96.50 128 LYS A C 1
ATOM 1015 O O . LYS A 1 128 ? 1.115 -6.921 -1.570 1.00 96.50 128 LYS A O 1
ATOM 1020 N N . VAL A 1 129 ? -0.189 -8.584 -0.788 1.00 95.81 129 VAL A N 1
ATOM 1021 C CA . VAL A 1 129 ? -0.289 -8.070 0.579 1.00 95.81 129 VAL A CA 1
ATOM 1022 C C . VAL A 1 129 ? 0.836 -8.680 1.400 1.00 95.81 129 VAL A C 1
ATOM 1024 O O . VAL A 1 129 ? 0.891 -9.891 1.589 1.00 95.81 129 VAL A O 1
ATOM 1027 N N . LEU A 1 130 ? 1.746 -7.826 1.863 1.00 93.56 130 LEU A N 1
ATOM 1028 C CA . LEU A 1 130 ? 2.895 -8.232 2.664 1.00 93.56 130 LEU A CA 1
ATOM 1029 C C . LEU A 1 130 ? 2.488 -8.498 4.112 1.00 93.56 130 LEU A C 1
ATOM 1031 O O . LEU A 1 130 ? 2.921 -9.472 4.719 1.00 93.56 130 LEU A O 1
ATOM 1035 N N . PHE A 1 131 ? 1.700 -7.584 4.679 1.00 91.94 131 PHE A N 1
ATOM 1036 C CA . PHE A 1 131 ? 1.350 -7.617 6.090 1.00 91.94 131 PHE A CA 1
ATOM 1037 C C . PHE A 1 131 ? 0.082 -6.807 6.366 1.00 91.94 131 PHE A C 1
ATOM 1039 O O . PHE A 1 131 ? -0.129 -5.750 5.765 1.00 91.94 131 PHE A O 1
ATOM 1046 N N . LEU A 1 132 ? -0.729 -7.286 7.310 1.00 93.25 132 LEU A N 1
ATOM 1047 C CA . LEU A 1 132 ? -1.845 -6.554 7.903 1.00 93.25 132 LEU A CA 1
ATOM 1048 C C . LEU A 1 132 ? -1.703 -6.619 9.426 1.00 93.25 132 LEU A C 1
ATOM 1050 O O . LEU A 1 132 ? -1.956 -7.652 10.043 1.00 93.25 132 LEU A O 1
ATOM 1054 N N . LEU A 1 133 ? -1.282 -5.514 10.034 1.00 90.31 133 LEU A N 1
ATOM 1055 C CA . LEU A 1 133 ? -1.174 -5.389 11.481 1.00 90.31 133 LEU A CA 1
ATOM 1056 C C . LEU A 1 133 ? -2.491 -4.872 12.054 1.00 90.31 133 LEU A C 1
ATOM 1058 O O . LEU A 1 133 ? -2.990 -3.821 11.645 1.00 90.31 133 LEU A O 1
ATOM 1062 N N . HIS A 1 134 ? -3.022 -5.575 13.048 1.00 87.88 134 HIS A N 1
ATOM 1063 C CA . HIS A 1 134 ? -4.198 -5.139 13.789 1.00 87.88 134 HIS A CA 1
ATOM 1064 C C . HIS A 1 134 ? -3.792 -4.416 15.074 1.00 87.88 134 HIS A C 1
ATOM 1066 O O . HIS A 1 134 ? -2.978 -4.931 15.836 1.00 87.88 134 HIS A O 1
ATOM 1072 N N . ASN A 1 135 ? -4.418 -3.266 15.334 1.00 80.88 135 ASN A N 1
ATOM 1073 C CA . ASN A 1 135 ? -4.274 -2.492 16.566 1.00 80.88 135 ASN A CA 1
ATOM 1074 C C . ASN A 1 135 ? -2.813 -2.122 16.918 1.00 80.88 135 ASN A C 1
ATOM 1076 O O . ASN A 1 135 ? -2.337 -2.482 17.999 1.00 80.88 135 ASN A O 1
ATOM 1080 N N . PRO A 1 136 ? -2.080 -1.424 16.025 1.00 83.31 136 PRO A N 1
ATOM 1081 C CA . PRO A 1 136 ? -0.765 -0.896 16.368 1.00 83.31 136 PRO A CA 1
ATOM 1082 C C . PRO A 1 136 ? -0.876 0.128 17.509 1.00 83.31 136 PRO A C 1
ATOM 1084 O O . PRO A 1 136 ? -1.919 0.750 17.711 1.00 83.31 136 PRO A O 1
ATOM 1087 N N . HIS A 1 137 ? 0.219 0.339 18.243 1.00 80.44 137 HIS A N 1
ATOM 1088 C CA . HIS A 1 137 ? 0.257 1.237 19.407 1.00 80.44 137 HIS A CA 1
ATOM 1089 C C . HIS A 1 137 ? 0.012 2.721 19.073 1.00 80.44 137 HIS A C 1
ATOM 1091 O O . HIS A 1 137 ? -0.220 3.528 19.974 1.00 80.44 137 HIS A O 1
ATOM 1097 N N . GLY A 1 138 ? 0.050 3.082 17.791 1.00 85.56 138 GLY A N 1
ATOM 1098 C CA . GLY A 1 138 ? -0.233 4.409 17.269 1.00 85.56 138 GLY A CA 1
ATOM 1099 C C . GLY A 1 138 ? -0.006 4.457 15.760 1.00 85.56 138 GLY A C 1
ATOM 1100 O O . GLY A 1 138 ? 0.313 3.443 15.141 1.00 85.56 138 GLY A O 1
ATOM 1101 N N . ARG A 1 139 ? -0.171 5.645 15.172 1.00 89.88 139 ARG A N 1
ATOM 1102 C CA . ARG A 1 139 ? 0.179 5.895 13.768 1.00 89.88 139 ARG A CA 1
ATOM 1103 C C . ARG A 1 139 ? 1.683 6.120 13.659 1.00 89.88 139 ARG A C 1
ATOM 1105 O O . ARG A 1 139 ? 2.220 6.987 14.351 1.00 89.88 139 ARG A O 1
ATOM 1112 N N . LEU A 1 140 ? 2.341 5.371 12.782 1.00 88.19 140 LEU A N 1
ATOM 1113 C CA . LEU A 1 140 ? 3.748 5.569 12.452 1.00 88.19 140 LEU A CA 1
ATOM 1114 C C . LEU A 1 140 ? 3.940 6.848 11.630 1.00 88.19 140 LEU A C 1
ATOM 1116 O O . LEU A 1 140 ? 4.931 7.560 11.799 1.00 88.19 140 LEU A O 1
ATOM 1120 N N . PHE A 1 141 ? 2.971 7.168 10.770 1.00 89.06 141 PHE A N 1
ATOM 1121 C CA . PHE A 1 141 ? 3.004 8.341 9.903 1.00 89.06 141 PHE A CA 1
ATOM 1122 C C . PHE A 1 141 ? 2.003 9.400 10.379 1.00 89.06 141 PHE A C 1
ATOM 1124 O O . PHE A 1 141 ? 0.845 9.101 10.654 1.00 89.06 141 PHE A O 1
ATOM 1131 N N . GLN A 1 142 ? 2.431 10.665 10.434 1.00 87.44 142 GLN A N 1
ATOM 1132 C CA . GLN A 1 142 ? 1.561 11.781 10.847 1.00 87.44 142 GLN A CA 1
ATOM 1133 C C . GLN A 1 142 ? 0.557 12.196 9.762 1.00 87.44 142 GLN A C 1
ATOM 1135 O O . GLN A 1 142 ? -0.511 12.716 10.064 1.00 87.44 142 GLN A O 1
ATOM 1140 N N . GLN A 1 143 ? 0.901 11.967 8.497 1.00 90.31 143 GLN A N 1
ATOM 1141 C CA . GLN A 1 143 ? 0.065 12.265 7.338 1.00 90.31 143 GLN A CA 1
ATOM 1142 C C . GLN A 1 143 ? 0.283 11.209 6.261 1.00 90.31 143 GLN A C 1
ATOM 1144 O O . GLN A 1 143 ? 1.256 10.452 6.312 1.00 90.31 143 GLN A O 1
ATOM 1149 N N . TRP A 1 144 ? -0.611 11.164 5.278 1.00 94.81 144 TRP A N 1
ATOM 1150 C CA . TRP A 1 144 ? -0.356 10.399 4.068 1.00 94.81 144 TRP A CA 1
ATOM 1151 C C . TRP A 1 144 ? 0.564 11.182 3.122 1.00 94.81 144 TRP A C 1
ATOM 1153 O O . TRP A 1 144 ? 0.409 12.390 2.946 1.00 94.81 144 TRP A O 1
ATOM 1163 N N . SER A 1 145 ? 1.534 10.505 2.509 1.00 92.75 145 SER A N 1
ATOM 1164 C CA . SER A 1 145 ? 2.435 11.106 1.519 1.00 92.75 145 SER A CA 1
ATOM 1165 C C . SER A 1 145 ? 2.891 10.088 0.477 1.00 92.75 145 SER A C 1
ATOM 1167 O O . SER A 1 145 ? 2.836 8.878 0.706 1.00 92.75 145 SER A O 1
ATOM 1169 N N . TYR A 1 146 ? 3.397 10.567 -0.661 1.00 93.62 146 TYR A N 1
ATOM 1170 C CA . TYR A 1 146 ? 4.070 9.716 -1.638 1.00 93.62 146 TYR A CA 1
ATOM 1171 C C . TYR A 1 146 ? 5.440 10.266 -2.023 1.00 93.62 146 TYR A C 1
ATOM 1173 O O . TYR A 1 146 ? 5.711 11.463 -1.928 1.00 93.62 146 TYR A O 1
ATOM 1181 N N . LYS A 1 147 ? 6.304 9.369 -2.496 1.00 89.62 147 LYS A N 1
ATOM 1182 C CA . LYS A 1 147 ? 7.638 9.700 -2.980 1.00 89.62 147 LYS A CA 1
ATOM 1183 C C . LYS A 1 147 ? 7.968 8.914 -4.239 1.00 89.62 147 LYS A C 1
ATOM 1185 O O . LYS A 1 147 ? 7.902 7.688 -4.260 1.00 89.62 147 LYS A O 1
ATOM 1190 N N . VAL A 1 148 ? 8.405 9.627 -5.275 1.00 89.56 148 VAL A N 1
ATOM 1191 C CA . VAL A 1 148 ? 8.998 9.015 -6.469 1.00 89.56 148 VAL A CA 1
ATOM 1192 C C . VAL A 1 148 ? 10.484 8.784 -6.208 1.00 89.56 148 VAL A C 1
ATOM 1194 O O . VAL A 1 148 ? 11.282 9.722 -6.150 1.00 89.56 148 VAL A O 1
ATOM 1197 N N . CYS A 1 149 ? 10.863 7.524 -6.031 1.00 85.94 149 CYS A N 1
ATOM 1198 C CA . CYS A 1 149 ? 12.238 7.107 -5.821 1.00 85.94 149 CYS A CA 1
ATOM 1199 C C . CYS A 1 149 ? 12.978 7.083 -7.164 1.00 85.94 149 CYS A C 1
ATOM 1201 O O . CYS A 1 149 ? 12.573 6.419 -8.121 1.00 85.94 149 CYS A O 1
ATOM 1203 N N . VAL A 1 150 ? 14.098 7.799 -7.244 1.00 74.12 150 VAL A N 1
ATOM 1204 C CA . VAL A 1 150 ? 15.058 7.608 -8.335 1.00 74.12 150 VAL A CA 1
ATOM 1205 C C . VAL A 1 150 ? 15.915 6.412 -7.946 1.00 74.12 150 VAL A C 1
ATOM 1207 O O . VAL A 1 150 ? 16.390 6.361 -6.811 1.00 74.12 150 VAL A O 1
ATOM 1210 N N . ALA A 1 151 ? 16.088 5.444 -8.850 1.00 56.47 151 ALA A N 1
ATOM 1211 C CA . ALA A 1 151 ? 17.018 4.348 -8.612 1.00 56.47 151 ALA A CA 1
ATOM 1212 C C . ALA A 1 151 ? 18.371 4.946 -8.221 1.00 56.47 151 ALA A C 1
ATOM 1214 O O . ALA A 1 151 ? 18.978 5.689 -8.996 1.00 56.47 151 ALA A O 1
ATOM 1215 N N . LEU A 1 152 ? 18.827 4.637 -7.009 1.00 48.03 152 LEU A N 1
ATOM 1216 C CA . LEU A 1 152 ? 20.208 4.856 -6.616 1.00 48.03 152 LEU A CA 1
ATOM 1217 C C . LEU A 1 152 ? 21.040 3.820 -7.377 1.00 48.03 152 LEU A C 1
ATOM 1219 O O . LEU A 1 152 ? 21.474 2.821 -6.814 1.00 48.03 152 LEU A O 1
ATOM 1223 N N . TYR A 1 153 ? 21.213 4.029 -8.684 1.00 37.06 153 TYR A N 1
ATOM 1224 C CA . TYR A 1 153 ? 22.286 3.371 -9.410 1.00 37.06 153 TYR A CA 1
ATOM 1225 C C . TYR A 1 153 ? 23.580 3.728 -8.685 1.00 37.06 153 TYR A C 1
ATOM 1227 O O . TYR A 1 153 ? 23.798 4.890 -8.330 1.00 37.06 153 TYR A O 1
ATOM 1235 N N . GLY A 1 154 ? 24.374 2.702 -8.390 1.00 38.44 154 GLY A N 1
ATOM 1236 C CA . GLY A 1 154 ? 25.564 2.802 -7.565 1.00 38.44 154 GLY A CA 1
ATOM 1237 C C . GLY A 1 154 ? 26.402 4.037 -7.880 1.00 38.44 154 GLY A C 1
ATOM 1238 O O . GLY A 1 154 ? 26.674 4.366 -9.034 1.00 38.44 154 GLY A O 1
ATOM 1239 N N . VAL A 1 155 ? 26.847 4.702 -6.817 1.00 35.97 155 VAL A N 1
ATOM 1240 C CA . VAL A 1 155 ? 27.979 5.624 -6.862 1.00 35.97 155 VAL A CA 1
ATOM 1241 C C . VAL A 1 155 ? 29.207 4.800 -7.252 1.00 35.97 155 VAL A C 1
ATOM 1243 O O . VAL A 1 155 ? 29.929 4.300 -6.399 1.00 35.97 155 VAL A O 1
ATOM 1246 N N . ALA A 1 156 ? 29.396 4.586 -8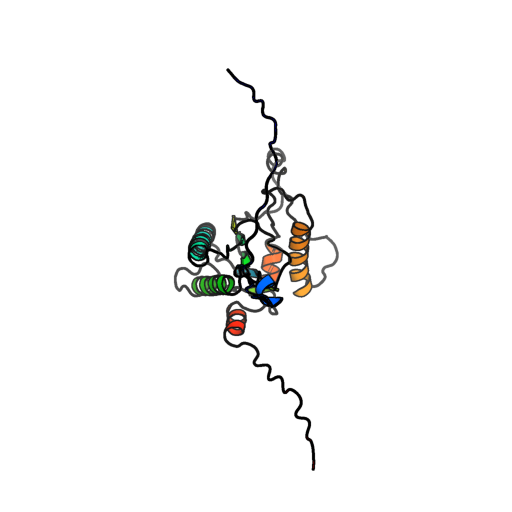.548 1.00 37.28 156 ALA A N 1
ATOM 1247 C CA . ALA A 1 156 ? 30.557 3.910 -9.105 1.00 37.28 156 ALA A CA 1
ATOM 1248 C C . ALA A 1 156 ? 30.799 4.377 -10.546 1.00 37.28 156 ALA A C 1
ATOM 1250 O O . ALA A 1 156 ? 30.769 3.569 -11.461 1.00 37.28 156 ALA A O 1
ATOM 1251 N N . HIS A 1 157 ? 31.023 5.685 -10.717 1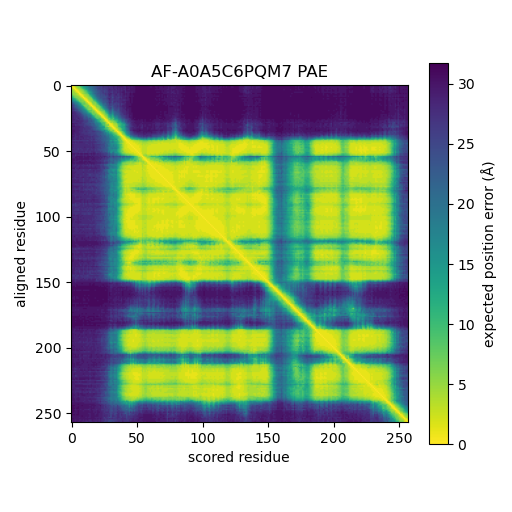.00 40.38 157 HIS A N 1
ATOM 1252 C CA . HIS A 1 157 ? 31.829 6.359 -11.757 1.00 40.38 157 HIS A CA 1
ATOM 1253 C C . HIS A 1 157 ? 31.230 7.735 -12.067 1.00 40.38 157 HIS A C 1
ATOM 1255 O O . HIS A 1 157 ? 30.291 7.865 -12.845 1.00 40.38 157 HIS A O 1
ATOM 1261 N N . GLY A 1 158 ? 31.788 8.777 -11.454 1.00 33.16 158 GLY A N 1
ATOM 1262 C CA . GLY A 1 158 ? 31.443 10.162 -11.759 1.00 33.16 158 GLY A CA 1
ATOM 1263 C C . GLY A 1 158 ? 32.047 11.111 -10.732 1.00 33.16 158 GLY A C 1
ATOM 1264 O O . GLY A 1 158 ? 31.803 10.950 -9.543 1.00 33.16 158 GLY A O 1
ATOM 1265 N N . ASP A 1 159 ? 32.873 12.035 -11.217 1.00 33.72 159 ASP A N 1
ATOM 1266 C CA . ASP A 1 159 ? 33.726 12.997 -10.506 1.00 33.72 159 ASP A CA 1
ATOM 1267 C C . ASP A 1 159 ? 33.161 13.522 -9.165 1.00 33.72 159 ASP A C 1
ATOM 1269 O O . ASP A 1 159 ? 32.044 14.034 -9.062 1.00 33.72 159 ASP A O 1
ATOM 1273 N N . GLY A 1 160 ? 33.965 13.378 -8.111 1.00 41.91 160 GLY A N 1
ATOM 1274 C CA . GLY A 1 160 ? 33.588 13.532 -6.708 1.00 41.91 160 GLY A CA 1
ATOM 1275 C C . GLY A 1 160 ? 33.505 14.972 -6.209 1.00 41.91 160 GLY A C 1
ATOM 1276 O O . GLY A 1 160 ? 34.094 15.276 -5.173 1.00 41.91 160 GLY A O 1
ATOM 1277 N N . ARG A 1 161 ? 32.780 15.863 -6.893 1.00 40.22 161 ARG A N 1
ATOM 1278 C CA . ARG A 1 161 ? 32.656 17.265 -6.439 1.00 40.22 161 ARG A CA 1
ATOM 1279 C C . ARG A 1 161 ? 31.246 17.783 -6.164 1.00 40.22 161 ARG A C 1
ATOM 1281 O O . ARG A 1 161 ? 31.125 18.696 -5.355 1.00 40.22 161 ARG A O 1
ATOM 1288 N N . ASP A 1 162 ? 30.197 17.104 -6.630 1.00 38.97 162 ASP A N 1
ATOM 1289 C CA . ASP A 1 162 ? 28.814 17.586 -6.424 1.00 38.97 162 ASP A CA 1
ATOM 1290 C C . ASP A 1 162 ? 27.959 16.699 -5.494 1.00 38.97 162 ASP A C 1
ATOM 1292 O O . ASP A 1 162 ? 26.872 17.084 -5.059 1.00 38.97 162 ASP A O 1
ATOM 1296 N N . ALA A 1 163 ? 28.463 15.525 -5.093 1.00 39.66 163 ALA A N 1
ATOM 1297 C CA . ALA A 1 163 ? 27.732 14.570 -4.247 1.00 39.66 163 ALA A CA 1
ATOM 1298 C C . ALA A 1 163 ? 27.658 14.960 -2.753 1.00 39.66 163 ALA A C 1
ATOM 1300 O O . ALA A 1 163 ? 26.963 14.307 -1.969 1.00 39.66 163 ALA A O 1
ATOM 1301 N N . HIS A 1 164 ? 28.357 16.023 -2.339 1.00 33.84 164 HIS A N 1
ATOM 1302 C CA . HIS A 1 164 ? 28.415 16.457 -0.940 1.00 33.84 164 HIS A CA 1
ATOM 1303 C C . HIS A 1 164 ? 27.265 17.381 -0.515 1.00 33.84 164 HIS A C 1
ATOM 1305 O O . HIS A 1 164 ? 27.039 17.540 0.682 1.00 33.84 164 HIS A O 1
ATOM 1311 N N . HIS A 1 165 ? 26.494 17.948 -1.451 1.00 34.31 165 HIS A N 1
ATOM 1312 C CA . HIS A 1 165 ? 25.485 18.962 -1.114 1.00 34.31 165 HIS A CA 1
ATOM 1313 C C . HIS A 1 165 ? 24.076 18.404 -0.837 1.00 34.31 165 HIS A C 1
ATOM 1315 O O . HIS A 1 165 ? 23.170 19.150 -0.479 1.00 34.31 165 HIS A O 1
ATOM 1321 N N . ARG A 1 166 ? 23.864 17.086 -0.972 1.00 37.84 166 ARG A N 1
ATOM 1322 C CA . ARG A 1 166 ? 22.548 16.453 -0.740 1.00 37.84 166 ARG A CA 1
ATOM 1323 C C . ARG A 1 166 ? 22.593 15.185 0.122 1.00 37.84 166 ARG A C 1
ATOM 1325 O O . ARG A 1 166 ? 21.651 14.405 0.133 1.00 37.84 166 ARG A O 1
ATOM 1332 N N . ARG A 1 167 ? 23.685 14.993 0.869 1.00 39.22 167 ARG A N 1
ATOM 1333 C CA . ARG A 1 167 ? 23.910 13.859 1.791 1.00 39.22 167 ARG A CA 1
ATOM 1334 C C . ARG A 1 167 ? 23.552 14.195 3.256 1.00 39.22 167 ARG A C 1
ATOM 1336 O O . ARG A 1 167 ? 23.905 13.456 4.163 1.00 39.22 167 ARG A O 1
ATOM 1343 N N . GLY A 1 168 ? 22.877 15.323 3.495 1.00 29.23 168 GLY A N 1
ATOM 1344 C CA . GLY A 1 168 ? 22.678 15.888 4.836 1.00 29.23 168 GLY A CA 1
ATOM 1345 C C . GLY A 1 168 ? 21.347 15.595 5.540 1.00 29.23 168 GLY A C 1
ATOM 1346 O O . GLY A 1 168 ? 21.212 16.001 6.686 1.00 29.23 168 GLY A O 1
ATOM 1347 N N . LEU A 1 169 ? 20.362 14.937 4.911 1.00 34.94 169 LEU A N 1
ATOM 1348 C CA . LEU A 1 169 ? 19.005 14.870 5.490 1.00 34.94 169 LEU A CA 1
ATOM 1349 C C . LEU A 1 169 ? 18.231 13.568 5.232 1.00 34.94 169 LEU A C 1
ATOM 1351 O O . LEU A 1 169 ? 17.010 13.563 5.298 1.00 34.94 169 LEU A O 1
ATOM 1355 N N . LEU A 1 170 ? 18.911 12.467 4.914 1.00 37.72 170 LEU A N 1
ATOM 1356 C CA . LEU A 1 170 ? 18.239 11.195 4.658 1.00 37.72 170 LEU A CA 1
ATOM 1357 C C . LEU A 1 170 ? 18.984 10.081 5.389 1.00 37.72 170 LEU A C 1
ATOM 1359 O O . LEU A 1 170 ? 19.957 9.527 4.876 1.00 37.72 170 LEU A O 1
ATOM 1363 N N . LYS A 1 171 ? 18.537 9.747 6.604 1.00 39.81 171 LYS A N 1
ATOM 1364 C CA . LYS A 1 171 ? 18.761 8.393 7.112 1.00 39.81 171 LYS A CA 1
ATOM 1365 C C . LYS A 1 171 ? 17.822 7.490 6.323 1.00 39.81 171 LYS A C 1
ATOM 1367 O O . LYS A 1 171 ? 16.681 7.284 6.709 1.00 39.81 171 LYS A O 1
ATOM 1372 N N . VAL A 1 172 ? 18.302 7.004 5.183 1.00 45.88 172 VAL A N 1
ATOM 1373 C CA . VAL A 1 172 ? 17.721 5.819 4.557 1.00 45.88 172 VAL A CA 1
ATOM 1374 C C . VAL A 1 172 ? 17.958 4.695 5.558 1.00 45.88 172 VAL A C 1
ATOM 1376 O O . VAL A 1 172 ? 19.113 4.333 5.792 1.00 45.88 172 VAL A O 1
ATOM 1379 N N . ILE A 1 173 ? 16.901 4.193 6.197 1.00 46.56 173 ILE A N 1
ATOM 1380 C CA . ILE A 1 173 ? 16.973 2.915 6.909 1.00 46.56 173 ILE A CA 1
ATOM 1381 C C . ILE A 1 173 ? 17.119 1.868 5.808 1.00 46.56 173 ILE A C 1
ATOM 1383 O O . ILE A 1 173 ? 16.145 1.403 5.224 1.00 46.56 173 ILE A O 1
ATOM 1387 N N . ALA A 1 174 ? 18.365 1.615 5.410 1.00 44.44 174 ALA A N 1
ATOM 1388 C CA . ALA A 1 174 ? 18.695 0.769 4.278 1.00 44.44 174 ALA A CA 1
ATOM 1389 C C . ALA A 1 174 ? 18.514 -0.706 4.659 1.00 44.44 174 ALA A C 1
ATOM 1391 O O . ALA A 1 174 ? 19.483 -1.453 4.764 1.00 44.44 174 ALA A O 1
ATOM 1392 N N . ALA A 1 175 ? 17.266 -1.135 4.849 1.00 44.53 175 ALA A N 1
ATOM 1393 C CA . ALA A 1 175 ? 16.934 -2.549 4.839 1.00 44.53 175 ALA A CA 1
ATOM 1394 C C . ALA A 1 175 ? 17.244 -3.115 3.443 1.00 44.53 175 ALA A C 1
ATOM 1396 O O . ALA A 1 175 ? 16.753 -2.622 2.417 1.00 44.53 175 ALA A O 1
ATOM 1397 N N . GLY A 1 176 ? 18.122 -4.119 3.402 1.00 44.44 176 GLY A N 1
ATOM 1398 C CA . GLY A 1 176 ? 18.542 -4.787 2.170 1.00 44.44 176 GLY A CA 1
ATOM 1399 C C . GLY A 1 176 ? 19.818 -4.249 1.510 1.00 44.44 176 GLY A C 1
ATOM 1400 O O . GLY A 1 176 ? 20.068 -4.574 0.350 1.00 44.44 176 GLY A O 1
ATOM 1401 N N . GLN A 1 177 ? 20.659 -3.457 2.193 1.00 46.09 177 GLN A N 1
ATOM 1402 C CA . GLN A 1 177 ? 22.043 -3.296 1.723 1.00 46.09 177 GLN A CA 1
ATOM 1403 C C . GLN A 1 177 ? 22.782 -4.631 1.876 1.00 46.09 177 GLN A C 1
ATOM 1405 O O . GLN A 1 177 ? 22.977 -5.109 2.988 1.00 46.09 177 GLN A O 1
ATOM 1410 N N . LYS A 1 178 ? 23.179 -5.224 0.741 1.00 45.31 178 LYS A N 1
ATOM 1411 C CA . LYS A 1 178 ? 23.987 -6.449 0.655 1.00 45.31 178 LYS A CA 1
ATOM 1412 C C . LYS A 1 178 ? 25.160 -6.371 1.642 1.00 45.31 178 LYS A C 1
ATOM 1414 O O . LYS A 1 178 ? 26.108 -5.619 1.409 1.00 45.31 178 LYS A O 1
ATOM 1419 N N . VAL A 1 179 ? 25.116 -7.153 2.718 1.00 38.84 179 VAL A N 1
ATOM 1420 C CA . VAL A 1 179 ? 26.322 -7.491 3.477 1.00 38.84 179 VAL A CA 1
ATOM 1421 C C . VAL A 1 179 ? 27.076 -8.513 2.617 1.00 38.84 179 VAL A C 1
ATOM 1423 O O . VAL A 1 179 ? 26.488 -9.528 2.243 1.00 38.84 179 VAL A O 1
ATOM 1426 N N . PRO A 1 180 ? 28.327 -8.258 2.194 1.00 35.34 180 PRO A N 1
ATOM 1427 C CA . PRO A 1 180 ? 29.068 -9.224 1.394 1.00 35.34 180 PRO A CA 1
ATOM 1428 C C . PRO A 1 180 ? 29.451 -10.419 2.269 1.00 35.34 180 PRO A C 1
ATOM 1430 O O . PRO A 1 180 ? 30.288 -10.292 3.160 1.00 35.34 180 PRO A O 1
ATOM 1433 N N . GLY A 1 181 ? 28.853 -11.574 1.988 1.00 37.75 181 GLY A N 1
ATOM 1434 C CA . GLY A 1 181 ? 29.162 -12.843 2.642 1.00 37.75 181 GLY A CA 1
ATOM 1435 C C . GLY A 1 181 ? 27.911 -13.470 3.241 1.00 37.75 181 GLY A C 1
ATOM 1436 O O . GLY A 1 181 ? 27.310 -12.881 4.129 1.00 37.75 181 GLY A O 1
ATOM 1437 N N . LEU A 1 182 ? 27.600 -14.682 2.771 1.00 36.38 182 LEU A N 1
ATOM 1438 C CA . LEU A 1 182 ? 26.409 -15.502 3.035 1.00 36.38 182 LEU A CA 1
ATOM 1439 C C . LEU A 1 182 ? 25.246 -15.207 2.075 1.00 36.38 182 LEU A C 1
ATOM 1441 O O . LEU A 1 182 ? 24.389 -14.363 2.308 1.00 36.38 182 LEU A O 1
ATOM 1445 N N . GLU A 1 183 ? 25.243 -15.942 0.961 1.00 46.53 183 GLU A N 1
ATOM 1446 C CA . GLU A 1 183 ? 24.047 -16.204 0.158 1.00 46.53 183 GLU A CA 1
ATOM 1447 C C . GLU A 1 183 ? 23.146 -17.155 0.962 1.00 46.53 183 GLU A C 1
ATOM 1449 O O . GLU A 1 183 ? 23.081 -18.350 0.691 1.00 46.53 183 GLU A O 1
ATOM 1454 N N . GLU A 1 184 ? 22.521 -16.653 2.027 1.00 52.50 184 GLU A N 1
ATOM 1455 C CA . GLU A 1 184 ? 21.352 -17.330 2.582 1.00 52.50 184 GLU A CA 1
ATOM 1456 C C . GLU A 1 184 ? 20.193 -17.112 1.607 1.00 52.50 184 GLU A C 1
ATOM 1458 O O . GLU A 1 184 ? 19.990 -16.004 1.101 1.00 52.50 184 GLU A O 1
ATOM 1463 N N . GLU A 1 185 ? 19.455 -18.181 1.302 1.00 55.84 185 GLU A N 1
ATOM 1464 C CA . GLU A 1 185 ? 18.148 -18.079 0.660 1.00 55.84 185 GLU A CA 1
ATOM 1465 C C . GLU A 1 185 ? 17.285 -17.157 1.529 1.00 55.84 185 GLU A C 1
ATOM 1467 O O . GLU A 1 185 ? 16.799 -17.543 2.592 1.00 55.84 185 GLU A O 1
ATOM 1472 N N . GLU A 1 186 ? 17.152 -15.899 1.109 1.00 71.56 186 GLU A N 1
ATOM 1473 C CA . GLU A 1 186 ? 16.257 -14.944 1.750 1.00 71.56 186 GLU A CA 1
ATOM 1474 C C . GLU A 1 186 ? 14.821 -15.430 1.521 1.00 71.56 186 GLU A C 1
ATOM 1476 O O . GLU A 1 186 ? 14.209 -15.156 0.488 1.00 71.56 186 GLU A O 1
ATOM 1481 N N . ASN A 1 187 ? 14.305 -16.209 2.470 1.00 85.81 187 ASN A N 1
ATOM 1482 C CA . ASN A 1 187 ? 12.928 -16.686 2.452 1.00 85.81 187 ASN A CA 1
ATOM 1483 C C . ASN A 1 187 ? 11.936 -15.533 2.708 1.00 85.81 187 ASN A C 1
ATOM 1485 O O . ASN A 1 187 ? 12.313 -14.445 3.157 1.00 85.81 187 ASN A O 1
ATOM 1489 N N . THR A 1 188 ? 10.650 -15.773 2.432 1.00 89.88 188 THR A N 1
ATOM 1490 C CA . THR A 1 188 ? 9.593 -14.756 2.573 1.00 89.88 188 THR A CA 1
ATOM 1491 C C . THR A 1 188 ? 9.579 -14.115 3.963 1.00 89.88 188 THR A C 1
ATOM 1493 O O . THR A 1 188 ? 9.486 -12.894 4.066 1.00 89.88 188 THR A O 1
ATOM 1496 N N . GLU A 1 189 ? 9.718 -14.911 5.026 1.00 89.88 189 GLU A N 1
ATOM 1497 C CA . GLU A 1 189 ? 9.699 -14.426 6.410 1.00 89.88 189 GLU A CA 1
ATOM 1498 C C . GLU A 1 189 ? 10.855 -13.457 6.688 1.00 89.88 189 GLU A C 1
ATOM 1500 O O . GLU A 1 189 ? 10.623 -12.362 7.192 1.00 89.88 189 GLU A O 1
ATOM 1505 N N . SER A 1 190 ? 12.079 -13.799 6.280 1.00 88.94 190 SER A N 1
ATOM 1506 C CA . SER A 1 190 ? 13.258 -12.938 6.428 1.00 88.94 190 SER A CA 1
ATOM 1507 C C . SER A 1 190 ? 13.080 -11.599 5.703 1.00 88.94 190 SER A C 1
ATOM 1509 O O . SER A 1 190 ? 13.347 -10.533 6.267 1.00 88.94 190 SER A O 1
ATOM 1511 N N . LEU A 1 191 ? 12.542 -11.627 4.478 1.00 89.81 191 LEU A N 1
ATOM 1512 C CA . LEU A 1 191 ? 12.252 -10.417 3.704 1.00 89.81 191 LEU A CA 1
ATOM 1513 C C . LEU A 1 191 ? 11.187 -9.534 4.378 1.00 89.81 191 LEU A C 1
ATOM 1515 O O . LEU A 1 191 ? 11.357 -8.315 4.457 1.00 89.81 191 LEU A O 1
ATOM 1519 N N . VAL A 1 192 ? 10.103 -10.139 4.877 1.00 90.50 192 VAL A N 1
ATOM 1520 C CA . VAL A 1 192 ? 9.044 -9.443 5.630 1.00 90.50 192 VAL A CA 1
ATOM 1521 C C . VAL A 1 192 ? 9.626 -8.835 6.907 1.00 90.50 192 VAL A C 1
ATOM 1523 O O . VAL A 1 192 ? 9.415 -7.651 7.174 1.00 90.50 192 VAL A O 1
ATOM 1526 N N . CYS A 1 193 ? 10.410 -9.606 7.665 1.00 89.12 193 CYS A N 1
ATOM 1527 C CA . CYS A 1 193 ? 11.080 -9.153 8.879 1.00 89.12 193 CYS A CA 1
ATOM 1528 C C . CYS A 1 193 ? 11.987 -7.953 8.611 1.00 89.12 193 CYS A C 1
ATOM 1530 O O . CYS A 1 193 ? 11.932 -6.997 9.373 1.00 89.12 193 CYS A O 1
ATOM 1532 N N . MET A 1 194 ? 12.749 -7.929 7.513 1.00 87.44 194 MET A N 1
ATOM 1533 C CA . MET A 1 194 ? 13.562 -6.759 7.159 1.00 87.44 194 MET A CA 1
ATOM 1534 C C . MET A 1 194 ? 12.725 -5.480 7.002 1.00 87.44 194 MET A C 1
ATOM 1536 O O . MET A 1 194 ? 13.142 -4.416 7.465 1.00 87.44 194 MET A O 1
ATOM 1540 N N . VAL A 1 195 ? 11.541 -5.565 6.384 1.00 89.62 195 VAL A N 1
ATOM 1541 C CA . VAL A 1 195 ? 10.631 -4.414 6.250 1.00 89.62 195 VAL A CA 1
ATOM 1542 C C . VAL A 1 195 ? 10.065 -4.006 7.609 1.00 89.62 195 VAL A C 1
ATOM 1544 O O . VAL A 1 195 ? 10.106 -2.826 7.957 1.00 89.62 195 VAL A O 1
ATOM 1547 N N . LEU A 1 196 ? 9.572 -4.965 8.395 1.00 90.69 196 LEU A N 1
ATOM 1548 C CA . LEU A 1 196 ? 8.977 -4.693 9.705 1.00 90.69 196 LEU A CA 1
ATOM 1549 C C . LEU A 1 196 ? 10.005 -4.141 10.703 1.00 90.69 196 LEU A C 1
ATOM 1551 O O . LEU A 1 196 ? 9.705 -3.187 11.416 1.00 90.69 196 LEU A O 1
ATOM 1555 N N . SER A 1 197 ? 11.232 -4.666 10.714 1.00 86.81 197 SER A N 1
ATOM 1556 C CA . SER A 1 197 ? 12.329 -4.143 11.534 1.00 86.81 197 SER A CA 1
ATOM 1557 C C . SER A 1 197 ? 12.683 -2.709 11.147 1.00 86.81 197 SER A C 1
ATOM 1559 O O . SER A 1 197 ? 12.857 -1.871 12.026 1.00 86.81 197 SER A O 1
ATOM 1561 N N . ALA A 1 198 ? 12.708 -2.384 9.851 1.00 86.12 198 ALA A N 1
ATOM 1562 C CA . ALA A 1 198 ? 12.945 -1.012 9.407 1.00 86.12 198 ALA A CA 1
ATOM 1563 C C . ALA A 1 198 ? 11.830 -0.043 9.843 1.00 86.12 198 ALA A C 1
ATOM 1565 O O . ALA A 1 198 ? 12.111 1.105 10.192 1.00 86.12 198 ALA A O 1
ATOM 1566 N N . LEU A 1 199 ? 10.572 -0.496 9.859 1.00 86.50 199 LEU A N 1
ATOM 1567 C CA . LEU A 1 199 ? 9.447 0.287 10.385 1.00 86.50 199 LEU A CA 1
ATOM 1568 C C . LEU A 1 199 ? 9.524 0.444 11.911 1.00 86.50 199 LEU A C 1
ATOM 1570 O O . LEU A 1 199 ? 9.278 1.530 12.432 1.00 86.50 199 LEU A O 1
ATOM 1574 N N . GLN A 1 200 ? 9.939 -0.599 12.628 1.00 84.94 200 GLN A N 1
ATOM 1575 C CA . GLN A 1 200 ? 10.133 -0.554 14.078 1.00 84.94 200 GLN A CA 1
ATOM 1576 C C . GLN A 1 200 ? 11.286 0.383 14.486 1.00 84.94 200 GLN A C 1
ATOM 1578 O O . GLN A 1 200 ? 11.206 1.094 15.492 1.00 84.94 200 GLN A O 1
ATOM 1583 N N . GLU A 1 201 ? 12.369 0.429 13.709 1.00 81.75 201 GLU A N 1
ATOM 1584 C CA . GLU A 1 201 ? 13.451 1.399 13.909 1.00 81.75 201 GLU A CA 1
ATOM 1585 C C . GLU A 1 201 ? 12.960 2.845 13.756 1.00 81.75 201 GLU A C 1
ATOM 1587 O O . GLU A 1 201 ? 13.380 3.728 14.513 1.00 81.75 201 GLU A O 1
ATOM 1592 N N . LEU A 1 202 ? 12.036 3.088 12.820 1.00 79.25 202 LEU A N 1
ATOM 1593 C CA . LEU A 1 202 ? 11.398 4.393 12.672 1.00 79.25 202 LEU A CA 1
ATOM 1594 C C . LEU A 1 202 ? 10.556 4.746 13.910 1.00 79.25 202 LEU A C 1
ATOM 1596 O O . LEU A 1 202 ? 10.663 5.863 14.412 1.00 79.25 202 LEU A O 1
ATOM 1600 N N . GLU A 1 203 ? 9.780 3.797 14.436 1.00 78.94 203 GLU A N 1
ATOM 1601 C CA . GLU A 1 203 ? 8.934 3.993 15.623 1.00 78.94 203 GLU A CA 1
ATOM 1602 C C . GLU A 1 203 ? 9.753 4.289 16.894 1.00 78.94 203 GLU A C 1
ATOM 1604 O O . GLU A 1 203 ? 9.450 5.203 17.666 1.00 78.94 203 GLU A O 1
ATOM 1609 N N . THR A 1 204 ? 10.827 3.530 17.124 1.00 75.81 204 THR A N 1
ATOM 1610 C CA . THR A 1 204 ? 11.650 3.637 18.345 1.00 75.81 204 THR A CA 1
ATOM 1611 C C . THR A 1 204 ? 12.528 4.884 18.383 1.00 75.81 204 THR A C 1
ATOM 1613 O O . THR A 1 204 ? 12.945 5.331 19.462 1.00 75.81 204 THR A O 1
ATOM 1616 N N . SER A 1 205 ? 12.786 5.496 17.230 1.00 66.62 205 SER A N 1
ATOM 1617 C CA . SER A 1 205 ? 13.511 6.752 17.142 1.00 66.62 205 SER A CA 1
ATOM 1618 C C . SER A 1 205 ? 12.630 7.912 17.625 1.00 66.62 205 SER A C 1
ATOM 1620 O O . SER A 1 205 ? 12.107 8.690 16.848 1.00 66.62 205 SER A O 1
ATOM 1622 N N . LYS A 1 206 ? 12.509 8.122 18.941 1.00 54.91 206 LYS A N 1
ATOM 1623 C CA . LYS A 1 206 ? 11.745 9.230 19.578 1.00 54.91 206 LYS A CA 1
ATOM 1624 C C . LYS A 1 206 ? 12.137 10.664 19.142 1.00 54.91 206 LYS A C 1
ATOM 1626 O O . LYS A 1 206 ? 11.638 11.640 19.697 1.00 54.91 206 LYS A O 1
ATOM 1631 N N . ARG A 1 207 ? 13.072 10.813 18.199 1.00 48.78 207 ARG A N 1
ATOM 1632 C CA . ARG A 1 207 ? 13.497 12.056 17.544 1.00 48.78 207 ARG A CA 1
ATOM 1633 C C . ARG A 1 207 ? 13.551 11.844 16.033 1.00 48.78 207 ARG A C 1
ATOM 1635 O O . ARG A 1 207 ? 14.614 11.981 15.433 1.00 48.78 207 ARG A O 1
ATOM 1642 N N . VAL A 1 208 ? 12.427 11.475 15.437 1.00 51.62 208 VAL A N 1
ATOM 1643 C CA . VAL A 1 208 ? 12.224 11.540 13.990 1.00 51.62 208 VAL A CA 1
ATOM 1644 C C . VAL A 1 208 ? 11.839 12.992 13.656 1.00 51.62 208 VAL A C 1
ATOM 1646 O O . VAL A 1 208 ? 10.722 13.392 13.974 1.00 51.62 208 VAL A O 1
ATOM 1649 N N . PRO A 1 209 ? 12.735 13.848 13.116 1.00 52.34 209 PRO A N 1
ATOM 1650 C CA . PRO A 1 209 ? 12.330 15.056 12.417 1.00 52.34 209 PRO A CA 1
ATOM 1651 C C . PRO A 1 209 ? 11.166 14.762 11.479 1.00 52.34 209 PRO A C 1
ATOM 1653 O O . PRO A 1 209 ? 11.168 13.724 10.826 1.00 52.34 209 PRO A O 1
ATOM 1656 N N . GLU A 1 210 ? 10.243 15.708 11.325 1.00 52.47 210 GLU A N 1
ATOM 1657 C CA . GLU A 1 210 ? 9.160 15.639 10.326 1.00 52.47 210 GLU A CA 1
ATOM 1658 C C . GLU A 1 210 ? 9.673 15.335 8.898 1.00 52.47 210 GLU A C 1
ATOM 1660 O O . GLU A 1 210 ? 8.906 14.936 8.030 1.00 52.47 210 GLU A O 1
ATOM 1665 N N . SER A 1 211 ? 10.980 15.505 8.658 1.00 52.47 211 SER A N 1
ATOM 1666 C CA . SER A 1 211 ? 11.689 15.233 7.408 1.00 52.47 211 SER A CA 1
ATOM 1667 C C . SER A 1 211 ? 12.312 13.838 7.272 1.00 52.47 211 SER A C 1
ATOM 1669 O O . SER A 1 211 ? 12.979 13.578 6.270 1.00 52.47 211 SER A O 1
ATOM 1671 N N . TRP A 1 212 ? 12.193 12.948 8.260 1.00 57.72 212 TRP A N 1
ATOM 1672 C CA . TRP A 1 212 ? 12.665 11.571 8.098 1.00 57.72 212 TRP A CA 1
ATOM 1673 C C . TRP A 1 212 ? 11.687 10.806 7.224 1.00 57.72 212 TRP A C 1
ATOM 1675 O O . TRP A 1 212 ? 10.506 10.666 7.529 1.00 57.72 212 TRP A O 1
ATOM 1685 N N . GLU A 1 213 ? 12.219 10.283 6.135 1.00 65.69 213 GLU A N 1
ATOM 1686 C CA . GLU A 1 213 ? 11.449 9.544 5.156 1.00 65.69 213 GLU A CA 1
ATOM 1687 C C . GLU A 1 213 ? 11.854 8.078 5.243 1.00 65.69 213 GLU A C 1
ATOM 1689 O O . GLU A 1 213 ? 13.032 7.739 5.090 1.00 65.69 213 GLU A O 1
ATOM 1694 N N . PHE A 1 214 ? 10.877 7.205 5.482 1.00 81.00 214 PHE A N 1
ATOM 1695 C CA . PHE A 1 214 ? 11.086 5.773 5.357 1.00 81.00 214 PHE A CA 1
ATOM 1696 C C . PHE A 1 214 ? 11.320 5.423 3.887 1.00 81.00 214 PHE A C 1
ATOM 1698 O O . PHE A 1 214 ? 10.559 5.801 2.999 1.00 81.00 214 PHE A O 1
ATOM 1705 N N . ILE A 1 215 ? 12.431 4.746 3.609 1.00 82.94 215 ILE A N 1
ATOM 1706 C CA . ILE A 1 215 ? 12.797 4.306 2.265 1.00 82.94 215 ILE A CA 1
ATOM 1707 C C . ILE A 1 215 ? 13.540 2.990 2.400 1.00 82.94 215 ILE A C 1
ATOM 1709 O O . ILE A 1 215 ? 14.549 2.930 3.097 1.00 82.94 215 ILE A O 1
ATOM 1713 N N . ILE A 1 216 ? 13.087 1.977 1.667 1.00 83.25 216 ILE A N 1
ATOM 1714 C CA . ILE A 1 216 ? 13.789 0.698 1.522 1.00 83.25 216 ILE A CA 1
ATOM 1715 C C . ILE A 1 216 ? 14.360 0.548 0.108 1.00 83.25 216 ILE A C 1
ATOM 1717 O O . ILE A 1 216 ? 14.117 1.379 -0.774 1.00 83.25 216 ILE A O 1
ATOM 1721 N N . SER A 1 217 ? 15.164 -0.488 -0.125 1.00 85.56 217 SER A N 1
ATOM 1722 C CA . SER A 1 217 ? 15.707 -0.752 -1.461 1.00 85.56 217 SER A CA 1
ATOM 1723 C C . SER A 1 217 ? 14.628 -1.263 -2.426 1.00 85.56 217 SER A C 1
ATOM 1725 O O . SER A 1 217 ? 13.744 -2.027 -2.043 1.00 85.56 217 SER A O 1
ATOM 1727 N N . GLN A 1 218 ? 14.724 -0.873 -3.704 1.00 89.31 218 GLN A N 1
ATOM 1728 C CA . GLN A 1 218 ? 13.881 -1.445 -4.763 1.00 89.31 218 GLN A CA 1
ATOM 1729 C C . GLN A 1 218 ? 14.079 -2.965 -4.852 1.00 89.31 218 GLN A C 1
ATOM 1731 O O . GLN A 1 218 ? 13.119 -3.700 -5.052 1.00 89.31 218 GLN A O 1
ATOM 1736 N N . ASP A 1 219 ? 15.319 -3.429 -4.678 1.00 88.06 219 ASP A N 1
ATOM 1737 C CA . ASP A 1 219 ? 15.669 -4.847 -4.753 1.00 88.06 219 ASP A CA 1
ATOM 1738 C C . ASP A 1 219 ? 14.916 -5.670 -3.703 1.00 88.06 219 ASP A C 1
ATOM 1740 O O . ASP A 1 219 ? 14.411 -6.741 -4.027 1.00 88.06 219 ASP A O 1
ATOM 1744 N N . LEU A 1 220 ? 14.757 -5.151 -2.478 1.00 88.62 220 LEU A N 1
ATOM 1745 C CA . LEU A 1 220 ? 13.938 -5.789 -1.444 1.00 88.62 220 LEU A CA 1
ATOM 1746 C C . LEU A 1 220 ? 12.463 -5.883 -1.866 1.00 88.62 220 LEU A C 1
ATOM 1748 O O . LEU A 1 220 ? 11.862 -6.948 -1.757 1.00 88.62 220 LEU A O 1
ATOM 1752 N N . VAL A 1 221 ? 11.890 -4.805 -2.412 1.00 91.38 221 VAL A N 1
ATOM 1753 C CA . VAL A 1 221 ? 10.496 -4.806 -2.899 1.00 91.38 221 VAL A CA 1
ATOM 1754 C C . VAL A 1 221 ? 10.307 -5.802 -4.050 1.00 91.38 221 VAL A C 1
ATOM 1756 O O . VAL A 1 221 ? 9.308 -6.515 -4.093 1.00 91.38 221 VAL A O 1
ATOM 1759 N N . LEU A 1 222 ? 11.273 -5.895 -4.967 1.00 91.50 222 LEU A N 1
ATOM 1760 C CA . LEU A 1 222 ? 11.235 -6.854 -6.073 1.00 91.50 222 LEU A CA 1
ATOM 1761 C C . LEU A 1 222 ? 11.371 -8.304 -5.594 1.00 91.50 222 LEU A C 1
ATOM 1763 O O . LEU A 1 222 ? 10.659 -9.167 -6.103 1.00 91.50 222 LEU A O 1
ATOM 1767 N N . LYS A 1 223 ? 12.233 -8.577 -4.605 1.00 91.56 223 LYS A N 1
ATOM 1768 C CA . LYS A 1 223 ? 12.341 -9.905 -3.978 1.00 91.56 223 LYS A CA 1
ATOM 1769 C C . LYS A 1 223 ? 11.032 -10.321 -3.313 1.00 91.56 223 LYS A C 1
ATOM 1771 O O . LYS A 1 223 ? 10.613 -11.460 -3.493 1.00 91.56 223 LYS A O 1
ATOM 1776 N N . LEU A 1 224 ? 10.370 -9.392 -2.616 1.00 93.06 224 LEU A N 1
ATOM 1777 C CA . LEU A 1 224 ? 9.047 -9.601 -2.020 1.00 93.06 224 LEU A CA 1
ATOM 1778 C C . LEU A 1 224 ? 7.983 -9.898 -3.079 1.00 93.06 224 LEU A C 1
ATOM 1780 O O . LEU A 1 224 ? 7.228 -10.852 -2.938 1.00 93.06 224 LEU A O 1
ATOM 1784 N N . LEU A 1 225 ? 7.958 -9.144 -4.181 1.00 93.19 225 LEU A N 1
ATOM 1785 C CA . LEU A 1 225 ? 7.052 -9.428 -5.299 1.00 93.19 225 LEU A CA 1
ATOM 1786 C C . LEU A 1 225 ? 7.270 -10.822 -5.900 1.00 93.19 225 LEU A C 1
ATOM 1788 O O . LEU A 1 225 ? 6.311 -11.441 -6.355 1.00 93.19 225 LEU A O 1
ATOM 1792 N N . GLY A 1 226 ? 8.504 -11.328 -5.873 1.00 91.94 226 GLY A N 1
ATOM 1793 C CA . GLY A 1 226 ? 8.849 -12.674 -6.326 1.00 91.94 226 GLY A CA 1
ATOM 1794 C C . GLY A 1 226 ? 8.441 -13.810 -5.382 1.00 91.94 226 GLY A C 1
ATOM 1795 O O . GLY A 1 226 ? 8.580 -14.959 -5.775 1.00 91.94 226 GLY A O 1
ATOM 1796 N N . GLN A 1 227 ? 7.953 -13.529 -4.167 1.00 92.31 227 GLN A N 1
ATOM 1797 C CA . GLN A 1 227 ? 7.564 -14.575 -3.212 1.00 92.31 227 GLN A CA 1
ATOM 1798 C C . GLN A 1 227 ? 6.162 -15.111 -3.511 1.00 92.31 227 GLN A C 1
ATOM 1800 O O . GLN A 1 227 ? 5.191 -14.353 -3.455 1.00 92.31 227 GLN A O 1
ATOM 1805 N N . ASP A 1 228 ? 6.038 -16.403 -3.800 1.00 90.31 228 ASP A N 1
ATOM 1806 C CA . ASP A 1 228 ? 4.751 -17.042 -4.116 1.00 90.31 228 ASP A CA 1
ATOM 1807 C C . ASP A 1 228 ? 3.849 -17.237 -2.887 1.00 90.31 228 ASP A C 1
ATOM 1809 O O . ASP A 1 228 ? 2.630 -17.280 -3.023 1.00 90.31 228 ASP A O 1
ATOM 1813 N N . ASP A 1 229 ? 4.435 -17.263 -1.687 1.00 91.06 229 ASP A N 1
ATOM 1814 C CA . ASP A 1 229 ? 3.716 -17.469 -0.423 1.00 91.06 229 ASP A CA 1
ATOM 1815 C C . ASP A 1 229 ? 2.939 -16.223 0.050 1.00 91.06 229 ASP A C 1
ATOM 1817 O O . ASP A 1 229 ? 2.131 -16.295 0.979 1.00 91.06 229 ASP A O 1
ATOM 1821 N N . LEU A 1 230 ? 3.173 -15.060 -0.570 1.00 92.75 230 LEU A N 1
ATOM 1822 C CA . LEU A 1 230 ? 2.447 -13.830 -0.256 1.00 92.75 230 LEU A CA 1
ATOM 1823 C C . LEU A 1 230 ? 1.088 -13.797 -0.958 1.00 92.75 230 LEU A C 1
ATOM 1825 O O . LEU A 1 230 ? 0.989 -13.985 -2.172 1.00 92.75 230 LEU A O 1
ATOM 1829 N N . LEU A 1 231 ? 0.046 -13.457 -0.197 1.00 93.38 231 LEU A N 1
ATOM 1830 C CA . LEU A 1 231 ? -1.321 -13.374 -0.705 1.00 93.38 231 LEU A CA 1
ATOM 1831 C C . LEU A 1 231 ? -1.438 -12.346 -1.830 1.00 93.38 231 LEU A C 1
ATOM 1833 O O . LEU A 1 231 ? -1.008 -11.194 -1.693 1.00 93.38 231 LEU A O 1
ATOM 1837 N N . SER A 1 232 ? -2.097 -12.743 -2.918 1.00 94.12 232 SER A N 1
ATOM 1838 C CA . SER A 1 232 ? -2.500 -11.800 -3.954 1.00 94.12 232 SER A CA 1
ATOM 1839 C C . SER A 1 232 ? -3.541 -10.815 -3.413 1.00 94.12 232 SER A C 1
ATOM 1841 O O . SER A 1 232 ? -4.235 -11.071 -2.422 1.00 94.12 232 SER A O 1
ATOM 1843 N N . LEU A 1 233 ? -3.686 -9.673 -4.087 1.00 93.56 233 LEU A N 1
ATOM 1844 C CA . LEU A 1 233 ? -4.727 -8.700 -3.756 1.00 93.56 233 LEU A CA 1
ATOM 1845 C C . LEU A 1 233 ? -6.141 -9.310 -3.787 1.00 93.56 233 LEU A C 1
ATOM 1847 O O . LEU A 1 233 ? -6.985 -8.955 -2.965 1.00 93.56 233 LEU A O 1
ATOM 1851 N N . GLU A 1 234 ? -6.405 -10.207 -4.738 1.00 91.38 234 GLU A N 1
ATOM 1852 C CA . GLU A 1 234 ? -7.708 -10.854 -4.892 1.00 91.38 234 GLU A CA 1
ATOM 1853 C C . GLU A 1 234 ? -7.990 -11.846 -3.763 1.00 91.38 234 GLU A C 1
ATOM 1855 O O . GLU A 1 234 ? -9.063 -11.780 -3.160 1.00 91.38 234 GLU A O 1
ATOM 1860 N N . ASP A 1 235 ? -7.007 -12.677 -3.416 1.00 91.38 235 ASP A N 1
ATOM 1861 C CA . ASP A 1 235 ? -7.129 -13.628 -2.310 1.00 91.38 235 ASP A CA 1
ATOM 1862 C C . ASP A 1 235 ? -7.325 -12.899 -0.980 1.00 91.38 235 ASP A C 1
ATOM 1864 O O . ASP A 1 235 ? -8.180 -13.273 -0.176 1.00 91.38 235 ASP A O 1
ATOM 1868 N N . HIS A 1 236 ? -6.588 -11.804 -0.762 1.00 91.31 236 HIS A N 1
ATOM 1869 C CA . HIS A 1 236 ? -6.739 -11.000 0.445 1.00 91.31 236 HIS A CA 1
ATOM 1870 C C . HIS A 1 236 ? -8.122 -10.341 0.528 1.00 91.31 236 HIS A C 1
ATOM 1872 O O . HIS A 1 236 ? -8.734 -10.347 1.592 1.00 91.31 236 HIS A O 1
ATOM 1878 N N . LEU A 1 237 ? -8.656 -9.808 -0.578 1.00 91.38 237 LEU A N 1
ATOM 1879 C CA . LEU A 1 237 ? -10.017 -9.256 -0.611 1.00 91.38 237 LEU A CA 1
ATOM 1880 C C . LEU A 1 237 ? -11.078 -10.322 -0.300 1.00 91.38 237 LEU A C 1
ATOM 1882 O O . LEU A 1 237 ? -12.015 -10.038 0.445 1.00 91.38 237 LEU A O 1
ATOM 1886 N N . HIS A 1 238 ? -10.902 -11.553 -0.786 1.00 89.00 238 HIS A N 1
ATOM 1887 C CA . HIS A 1 238 ? -11.826 -12.655 -0.509 1.00 89.00 238 HIS A CA 1
ATOM 1888 C C . HIS A 1 238 ? -11.939 -12.978 0.995 1.00 89.00 238 HIS A C 1
ATOM 1890 O O . HIS A 1 238 ? -13.013 -13.356 1.469 1.00 89.00 238 HIS A O 1
ATOM 1896 N N . LEU A 1 239 ? -10.873 -12.767 1.780 1.00 85.81 239 LEU A N 1
ATOM 1897 C CA . LEU A 1 239 ? -10.907 -12.941 3.241 1.00 85.81 239 LEU A CA 1
ATOM 1898 C C . LEU A 1 239 ? -11.880 -11.978 3.944 1.00 85.81 239 LEU A C 1
ATOM 1900 O O . LEU A 1 239 ? -12.360 -12.282 5.036 1.00 85.81 239 LEU A O 1
ATOM 1904 N N . TYR A 1 240 ? -12.201 -10.830 3.338 1.00 79.69 240 TYR A N 1
ATOM 1905 C CA . TYR A 1 240 ? -13.184 -9.894 3.891 1.00 79.69 240 TYR A CA 1
ATOM 1906 C C . TYR A 1 240 ? -14.620 -10.318 3.603 1.00 79.69 240 TYR A C 1
ATOM 1908 O O . TYR A 1 240 ? -15.490 -10.085 4.443 1.00 79.69 240 TYR A O 1
ATOM 1916 N N . ASP A 1 241 ? -14.849 -10.940 2.447 1.00 77.19 241 ASP A N 1
ATOM 1917 C CA . ASP A 1 241 ? -16.174 -11.370 1.997 1.00 77.19 241 ASP A CA 1
ATOM 1918 C C . ASP A 1 241 ? -16.586 -12.721 2.609 1.00 77.19 241 ASP A C 1
ATOM 1920 O O . ASP A 1 241 ? -17.775 -13.013 2.730 1.00 77.19 241 ASP A O 1
ATOM 1924 N N . SER A 1 242 ? -15.617 -13.534 3.043 1.00 73.56 242 SER A N 1
ATOM 1925 C CA . SER A 1 242 ? -15.839 -14.823 3.710 1.00 73.56 242 SER A CA 1
ATOM 1926 C C . SER A 1 242 ? -15.166 -14.870 5.088 1.00 73.56 242 SER A C 1
ATOM 1928 O O . SER A 1 242 ? -14.145 -15.545 5.246 1.00 73.56 242 SER A O 1
ATOM 1930 N N . PRO A 1 243 ? -15.709 -14.181 6.114 1.00 66.00 243 PRO A N 1
ATOM 1931 C CA . PRO A 1 243 ? -15.178 -14.297 7.466 1.00 66.00 243 PRO A CA 1
ATOM 1932 C C . PRO A 1 243 ? -15.252 -15.759 7.922 1.00 66.00 243 PRO A C 1
ATOM 1934 O O . PRO A 1 243 ? -16.270 -16.427 7.726 1.00 66.00 243 PRO A O 1
ATOM 1937 N N . LEU A 1 244 ? -14.165 -16.262 8.521 1.00 59.31 244 LEU A N 1
ATOM 1938 C CA . LEU A 1 244 ? -14.088 -17.622 9.059 1.00 59.31 244 LEU A CA 1
ATOM 1939 C C . LEU A 1 244 ? -15.316 -17.902 9.932 1.00 59.31 244 LEU A C 1
ATOM 1941 O O . LEU A 1 244 ? -15.478 -17.328 11.008 1.00 59.31 244 LEU A O 1
ATOM 1945 N N . ASN A 1 245 ? -16.184 -18.800 9.469 1.00 52.06 245 ASN A N 1
ATOM 1946 C CA . ASN A 1 245 ? -17.393 -19.176 10.186 1.00 52.06 245 ASN A CA 1
ATOM 1947 C C . ASN A 1 245 ? -17.021 -20.211 11.259 1.00 52.06 245 ASN A C 1
ATOM 1949 O O . ASN A 1 245 ? -17.276 -21.408 11.120 1.00 52.06 245 ASN A O 1
ATOM 1953 N N . ILE A 1 246 ? -16.323 -19.765 12.307 1.00 54.19 246 ILE A N 1
ATOM 1954 C CA . ILE A 1 246 ? -15.944 -20.622 13.430 1.00 54.19 246 ILE A CA 1
ATOM 1955 C C . ILE A 1 246 ? -17.214 -20.895 14.237 1.00 54.19 246 ILE A C 1
ATOM 1957 O O . ILE A 1 246 ? -17.627 -20.100 15.081 1.00 54.19 246 ILE A O 1
ATOM 1961 N N . ARG A 1 247 ? -17.853 -22.040 13.980 1.00 44.59 247 ARG A N 1
ATOM 1962 C CA . ARG A 1 247 ? -18.852 -22.602 14.893 1.00 44.59 247 ARG A CA 1
ATOM 1963 C C . ARG A 1 247 ? -18.150 -22.975 16.198 1.00 44.59 247 ARG A C 1
ATOM 1965 O O . ARG A 1 247 ? -17.525 -24.025 16.301 1.00 44.59 247 ARG A O 1
ATOM 1972 N N . MET A 1 248 ? -18.237 -22.098 17.192 1.00 52.84 248 MET A N 1
ATOM 1973 C CA . MET A 1 248 ? -17.911 -22.444 18.570 1.00 52.84 248 MET A CA 1
ATOM 1974 C C . MET A 1 248 ? -19.067 -23.267 19.144 1.00 52.84 248 MET A C 1
ATOM 1976 O O . MET A 1 248 ? -20.057 -22.715 19.624 1.00 52.84 248 MET A O 1
ATOM 1980 N N . ASP A 1 249 ? -18.955 -24.593 19.084 1.00 57.53 249 ASP A N 1
ATOM 1981 C CA . ASP A 1 249 ? -19.862 -25.489 19.801 1.00 57.53 249 ASP A CA 1
ATOM 1982 C C . ASP A 1 249 ? -19.550 -25.403 21.304 1.00 57.53 249 ASP A C 1
ATOM 1984 O O . ASP A 1 249 ? -18.761 -26.172 21.854 1.00 57.53 249 ASP A O 1
ATOM 1988 N N . PHE A 1 250 ? -20.150 -24.427 21.990 1.00 56.41 250 PHE A N 1
ATOM 1989 C CA . PHE A 1 250 ? -20.118 -24.383 23.449 1.00 56.41 250 PHE A CA 1
ATOM 1990 C C . PHE A 1 250 ? -20.801 -25.639 24.001 1.00 56.41 250 PHE A C 1
ATOM 1992 O O . PHE A 1 250 ? -21.936 -25.963 23.649 1.00 56.41 250 PHE A O 1
ATOM 1999 N N . GLY A 1 251 ? -20.058 -26.361 24.844 1.00 59.84 251 GLY A N 1
ATOM 2000 C CA . GLY A 1 251 ? -20.343 -27.726 25.268 1.00 59.84 251 GLY A CA 1
ATOM 2001 C C . GLY A 1 251 ? -21.803 -27.993 25.621 1.00 59.84 251 GLY A C 1
ATOM 2002 O O . GLY A 1 251 ? -22.316 -27.529 26.640 1.00 59.84 251 GLY A O 1
ATOM 2003 N N . LYS A 1 252 ? -22.441 -28.860 24.830 1.00 51.28 252 LYS A N 1
ATOM 2004 C CA . LYS A 1 252 ? -23.629 -29.583 25.276 1.00 51.28 252 LYS A CA 1
ATOM 2005 C C . LYS A 1 252 ? -23.199 -30.555 26.370 1.00 51.28 252 LYS A C 1
ATOM 2007 O O . LYS A 1 252 ? -22.781 -31.677 26.093 1.00 51.28 252 LYS A O 1
ATOM 2012 N N . LYS A 1 253 ? -23.292 -30.129 27.632 1.00 55.59 253 LYS A N 1
ATOM 2013 C CA . LYS A 1 253 ? -23.333 -31.075 28.750 1.00 55.59 253 LYS A CA 1
ATOM 2014 C C . LYS A 1 253 ? -24.608 -31.896 28.595 1.00 55.59 253 LYS A C 1
ATOM 2016 O O . LYS A 1 253 ? -25.704 -31.411 28.862 1.00 55.59 253 LYS A O 1
ATOM 2021 N N . HIS A 1 254 ? -24.452 -33.127 28.126 1.00 48.50 254 HIS A N 1
ATOM 2022 C CA . HIS A 1 254 ? -25.488 -34.139 28.221 1.00 48.50 254 HIS A CA 1
ATOM 2023 C C . HIS A 1 254 ? -25.720 -34.436 29.705 1.00 48.50 254 HIS A C 1
ATOM 2025 O O . HIS A 1 254 ? -24.920 -35.120 30.337 1.00 48.50 254 HIS A O 1
ATOM 2031 N N . PHE A 1 255 ? -26.805 -33.906 30.263 1.00 49.94 255 PHE A N 1
ATOM 2032 C CA . PHE A 1 255 ? -27.400 -34.490 31.457 1.00 49.94 255 PHE A CA 1
ATOM 2033 C C . PHE A 1 255 ? -28.270 -35.654 30.990 1.00 49.94 255 PHE A C 1
ATOM 2035 O O . PHE A 1 255 ? -29.313 -35.450 30.369 1.00 49.94 255 PHE A O 1
ATOM 2042 N N . GLY A 1 256 ? -27.761 -36.869 31.195 1.00 56.22 256 GLY A N 1
ATOM 2043 C CA . GLY A 1 256 ? -28.551 -38.089 31.081 1.00 56.22 256 GLY A CA 1
ATOM 2044 C C . GLY A 1 256 ? -29.473 -38.252 32.300 1.00 56.22 256 GLY A C 1
ATOM 2045 O O . GLY A 1 256 ? -29.148 -37.699 33.354 1.00 56.22 256 GLY A O 1
ATOM 2046 N N . PRO A 1 257 ? -30.613 -38.945 32.126 1.00 54.97 257 PRO A N 1
ATOM 2047 C CA . PRO A 1 257 ? -31.625 -39.157 33.161 1.00 54.97 257 PRO A CA 1
ATOM 2048 C C . PRO A 1 257 ? -31.148 -40.043 34.316 1.00 54.97 257 PRO A C 1
ATOM 2050 O O . PRO A 1 257 ? -30.246 -40.885 34.092 1.00 54.97 257 PRO A O 1
#

Sequence (257 aa):
MAALAKIPSFSSKSWENRESEEDETHTGTVLDVFQGKMAETIVLQQLIIVSRLLCQPAVRAELGAHFEKVHFQLSKEFELDHMTGQLLIYPSCVLHIVESSREVLLCVLKDLKKLQQHPNRAMVEESKVLFLLHNPHGRLFQQWSYKVCVALYGVAHGDGRDAHHRRGLLKVIAAGQKVPGLEEEENTESLVCMVLSALQELETSKRVPESWEFIISQDLVLKLLGQDDLLSLEDHLHLYDSPLNIRMDFGKKHFGP

Foldseek 3Di:
DDDDDDDDDDDDDDDDDDDDDDPPPPPPDVVNVVVPDPPPDAFKKKWKKKWWFDQDPVLQVVVQVVVVVLQVVVCVVCVPWRKAWEWEAENTMIITIIMTHPVSVLSVLVVLVCLCPPPPRNGTHQMFTLDMGTRDPDDLGPHYHYDYDYACPDPDDDDDDPPPPPPPQEPALALPPDPPDDPDPCASVNLSVSLVVLSVVSVPPPDDDNRYDHDYHPVSSVVNSVHPPTHTSVRVSVCVVDPPPPPPPDDPPDPDD

Secondary structure (DSSP, 8-state):
-----------------------------HHHHHHTT-------EEEEEEEEEPS-HHHHHHHHHHHHHHHHHHHHH-TT---EEEEEE-SSEEEEEEEE-HHHHHHHHHHHHHHHH-TTT--EEEEEEEEEEES-SS-S-SSEEEEEPPP---S-SS-TTSTTSS-SS-----TT---SS------HHHHHHHHHHHHHHHHH-S---TT------HHHHHHHHT-TTSPBHHHHHHHHHS---------------

Radius of gyration: 27.78 Å; Cα contacts (8 Å, |Δi|>4): 293; chains: 1; bounding box: 70×92×77 Å

Mean predicted aligned error: 15.37 Å

InterPro domains:
  IPR055308 Testis-expressed protein 47-like [PF24787] (43-149)
  IPR055308 Testis-expressed protein 47-like [PTHR34035] (18-249)